Protein AF-A0AAQ3UMP0-F1 (afdb_monomer_lite)

Radius of gyration: 28.66 Å; chains: 1; bounding box: 69×52×92 Å

Organism: NCBI:txid547442

Foldseek 3Di:
DVVVVVVADPPWDWDWDDDPVQNQKIKIWTADPPPRDIDIDIGGHDDDPDDDDDDPPDDLVVFQKKKKFFLVVLLVVLVVVVVCVPDDDDDDPPPDPPGDIDMDGNDDDDFADDSVVSNVLSVCSVQARMWMWTHDLVAWIWTWGARPPPGIDIDTHHTDPDCVVVVVVVVVVVVVVVVVVVVVVVVVVVVVVVVVVD

Sequence (198 aa):
MANAFRCANNDDTFTIKFEEEWFDIVTFMFESPEDGEMMYFVFDFVGVNGVPLEIPESTGSEYQAIVRMPSAKFMRICNKLSSFGDSGDRDTTDALPDDRGLIEMKEMVSLTFDLRCMNSFSKASVLSDQVTISLSSELPAVFEYKIAEMGYIRYYMLPRMAKEEMQNEGDEMQRIAKEDKMQIEGDEMQRIAKEDKM

Secondary structure (DSSP, 8-state):
-TTGGGSS-TT-EEEEEE-TT-TTEEEEEEE-TTT--EEEEEEE-----PPP-PPP---GGG-SEEEEEEHHHHHHHHHHHHHHTT-----------S---EEEESS----B--HHHHHHHHGGGGG-SEEEEEE-SSS-EEEEEEETTTEEEEEEEPPB--THHHHHHHHHHHHHHHHHHHHHHHHHHHHHHHHTT-

Structure (mmCIF, N/CA/C/O backbone):
data_AF-A0AAQ3UMP0-F1
#
_entry.id   AF-A0AAQ3UMP0-F1
#
loop_
_atom_site.group_PDB
_atom_site.id
_atom_site.type_symbol
_atom_site.label_atom_id
_atom_site.label_alt_id
_atom_site.label_comp_id
_atom_site.label_asym_id
_atom_site.label_entity_id
_atom_site.label_seq_id
_atom_site.pdbx_PDB_ins_code
_atom_site.Cartn_x
_atom_site.Cartn_y
_atom_site.Cartn_z
_atom_site.occupancy
_atom_site.B_iso_or_equiv
_atom_site.auth_seq_id
_atom_site.auth_comp_id
_atom_site.auth_asym_id
_atom_site.auth_atom_id
_atom_site.pdbx_PDB_model_num
ATOM 1 N N . MET A 1 1 ? 7.224 13.256 -9.855 1.00 67.88 1 MET A N 1
ATOM 2 C CA . MET A 1 1 ? 8.008 12.000 -9.868 1.00 67.88 1 MET A CA 1
ATOM 3 C C . MET A 1 1 ? 7.237 10.820 -10.443 1.00 67.88 1 MET A C 1
ATOM 5 O O . MET A 1 1 ? 7.720 10.262 -11.411 1.00 67.88 1 MET A O 1
ATOM 9 N N . ALA A 1 2 ? 6.031 10.478 -9.963 1.00 79.31 2 ALA A N 1
ATOM 10 C CA . ALA A 1 2 ? 5.256 9.339 -10.500 1.00 79.31 2 ALA A CA 1
ATOM 11 C C . ALA A 1 2 ? 5.039 9.359 -12.033 1.00 79.31 2 ALA A C 1
ATOM 13 O O . ALA A 1 2 ? 4.897 8.312 -12.647 1.00 79.31 2 ALA A O 1
ATOM 14 N N . ASN A 1 3 ? 5.045 10.540 -12.661 1.00 85.06 3 ASN A N 1
ATOM 15 C CA . ASN A 1 3 ? 4.932 10.665 -14.116 1.00 85.06 3 ASN A CA 1
ATOM 16 C C . ASN A 1 3 ? 6.163 10.154 -14.884 1.00 85.06 3 ASN A C 1
ATOM 18 O O . ASN A 1 3 ? 5.989 9.741 -16.019 1.00 85.06 3 ASN A O 1
ATOM 22 N N . ALA A 1 4 ? 7.366 10.142 -14.295 1.00 85.44 4 ALA A N 1
ATOM 23 C CA . ALA A 1 4 ? 8.548 9.572 -14.954 1.00 85.44 4 ALA A CA 1
ATOM 24 C C . ALA A 1 4 ? 8.410 8.054 -15.130 1.00 85.44 4 ALA A C 1
ATOM 26 O O . ALA A 1 4 ? 8.702 7.531 -16.195 1.00 85.44 4 ALA A O 1
ATOM 27 N N . PHE A 1 5 ? 7.824 7.370 -14.143 1.00 86.19 5 PHE A N 1
ATOM 28 C CA . PHE A 1 5 ? 7.489 5.947 -14.248 1.00 86.19 5 PHE A CA 1
ATOM 29 C C . PHE A 1 5 ? 6.415 5.644 -15.303 1.00 86.19 5 PHE A C 1
ATOM 31 O O . PHE A 1 5 ? 6.273 4.498 -15.695 1.00 86.19 5 PHE A O 1
ATOM 38 N N . ARG A 1 6 ? 5.656 6.641 -15.785 1.00 87.94 6 ARG A N 1
ATOM 39 C CA . ARG A 1 6 ? 4.708 6.438 -16.899 1.00 87.94 6 ARG A CA 1
ATOM 40 C C . ARG A 1 6 ? 5.387 6.411 -18.268 1.00 87.94 6 ARG A C 1
ATOM 42 O O . ARG A 1 6 ? 4.723 6.082 -19.242 1.00 87.94 6 ARG A O 1
ATOM 49 N N . CYS A 1 7 ? 6.651 6.821 -18.345 1.00 85.94 7 CYS A N 1
ATOM 50 C CA . CYS A 1 7 ? 7.445 6.782 -19.570 1.00 85.94 7 CYS A CA 1
ATOM 51 C C . CYS A 1 7 ? 8.222 5.469 -19.722 1.00 85.94 7 CYS A C 1
ATOM 53 O O . CYS A 1 7 ? 8.741 5.225 -20.802 1.00 85.94 7 CYS A O 1
ATOM 55 N N . ALA A 1 8 ? 8.301 4.661 -18.662 1.00 88.38 8 ALA A N 1
ATOM 56 C CA . ALA A 1 8 ? 8.986 3.377 -18.661 1.00 88.38 8 ALA A CA 1
ATOM 57 C C . ALA A 1 8 ? 8.025 2.236 -19.015 1.00 88.38 8 ALA A C 1
ATOM 59 O O . ALA A 1 8 ? 6.844 2.272 -18.649 1.00 88.38 8 ALA A O 1
ATOM 60 N N . ASN A 1 9 ? 8.543 1.217 -19.692 1.00 89.19 9 ASN A N 1
ATOM 61 C CA . ASN A 1 9 ? 7.833 -0.040 -19.896 1.00 89.19 9 ASN A CA 1
ATOM 62 C C . ASN A 1 9 ? 7.934 -0.926 -18.648 1.00 89.19 9 ASN A C 1
ATOM 64 O O . ASN A 1 9 ? 8.770 -0.717 -17.770 1.00 89.19 9 ASN A O 1
ATOM 68 N N . ASN A 1 10 ? 7.082 -1.950 -18.573 1.00 89.44 10 ASN A N 1
ATOM 69 C CA . ASN A 1 10 ? 7.046 -2.862 -17.423 1.00 89.44 10 ASN A CA 1
ATOM 70 C C . ASN A 1 10 ? 8.325 -3.702 -17.270 1.00 89.44 10 ASN A C 1
ATOM 72 O O . ASN A 1 10 ? 8.615 -4.142 -16.160 1.00 89.44 10 ASN A O 1
ATOM 76 N N . ASP A 1 11 ? 9.057 -3.914 -18.366 1.00 91.38 11 ASP A N 1
ATOM 77 C CA . ASP A 1 11 ? 10.260 -4.749 -18.413 1.00 91.38 11 ASP A CA 1
ATOM 78 C C . ASP A 1 11 ? 11.563 -3.922 -18.404 1.00 91.38 11 ASP A C 1
ATOM 80 O O . ASP A 1 11 ? 12.655 -4.490 -18.443 1.00 91.38 11 ASP A O 1
ATOM 84 N N . ASP A 1 12 ? 11.469 -2.587 -18.330 1.00 93.50 12 ASP A N 1
ATOM 85 C CA . ASP A 1 12 ? 12.641 -1.710 -18.282 1.00 93.50 12 ASP A CA 1
ATOM 86 C C . ASP A 1 12 ? 13.423 -1.909 -16.977 1.00 93.50 12 ASP A C 1
ATOM 88 O O . ASP A 1 12 ? 12.867 -2.000 -15.876 1.00 93.50 12 ASP A O 1
ATOM 92 N N . THR A 1 13 ? 14.750 -1.887 -17.078 1.00 92.94 13 THR A N 1
ATOM 93 C CA . THR A 1 13 ? 15.617 -1.900 -15.900 1.00 92.94 13 THR A CA 1
ATOM 94 C C . THR A 1 13 ? 15.674 -0.504 -15.294 1.00 92.94 13 THR A C 1
ATOM 96 O O . THR A 1 13 ? 16.210 0.433 -15.886 1.00 92.94 13 THR A O 1
ATOM 99 N N . PHE A 1 14 ? 15.136 -0.363 -14.084 1.00 94.06 14 PHE A N 1
ATOM 100 C CA . PHE A 1 14 ? 15.156 0.886 -13.330 1.00 94.06 14 PHE A CA 1
ATOM 101 C C . PHE A 1 14 ? 16.381 0.967 -12.410 1.00 94.06 14 PHE A C 1
ATOM 103 O O . PHE A 1 14 ? 16.577 0.118 -11.541 1.00 94.06 14 PHE A O 1
ATOM 110 N N . THR A 1 15 ? 17.184 2.020 -12.563 1.00 93.44 15 THR A N 1
ATOM 111 C CA . THR A 1 15 ? 18.348 2.310 -11.716 1.00 93.44 15 THR A CA 1
ATOM 112 C C . THR A 1 15 ? 18.216 3.691 -11.081 1.00 93.44 15 THR A C 1
ATOM 114 O O . THR A 1 15 ? 17.950 4.682 -11.762 1.00 93.44 15 TH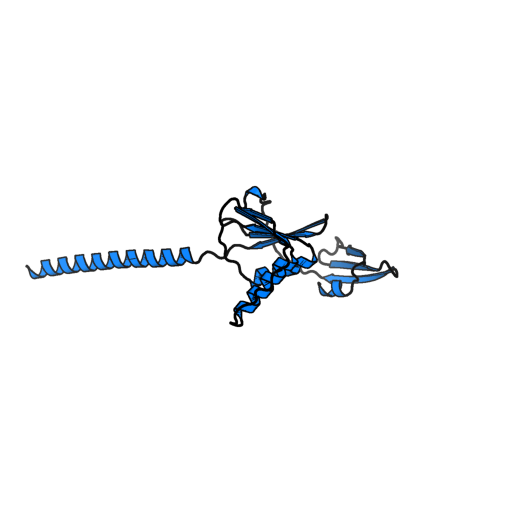R A O 1
ATOM 117 N N . ILE A 1 16 ? 18.456 3.773 -9.772 1.00 92.19 16 ILE A N 1
ATOM 118 C CA . ILE A 1 16 ? 18.548 5.036 -9.034 1.00 92.19 16 ILE A CA 1
ATOM 119 C C . ILE A 1 16 ? 20.024 5.338 -8.785 1.00 92.19 16 ILE A C 1
ATOM 121 O O . ILE A 1 16 ? 20.739 4.510 -8.222 1.00 92.19 16 ILE A O 1
ATOM 125 N N . LYS A 1 17 ? 20.472 6.530 -9.179 1.00 90.12 17 LYS A N 1
ATOM 126 C CA . LYS A 1 17 ? 21.803 7.056 -8.865 1.00 90.12 17 LYS A CA 1
ATOM 127 C C . LYS A 1 17 ? 21.692 8.282 -7.974 1.00 90.12 17 LYS A C 1
ATOM 129 O O . LYS A 1 17 ? 20.846 9.146 -8.193 1.00 90.12 17 LYS A O 1
ATOM 134 N N . PHE A 1 18 ? 22.587 8.344 -7.002 1.00 88.75 18 PHE A N 1
ATOM 135 C CA . PHE A 1 18 ? 22.743 9.436 -6.058 1.00 88.75 18 PHE A CA 1
ATOM 136 C C . PHE A 1 18 ? 24.235 9.766 -5.959 1.00 88.75 18 PHE A C 1
ATOM 138 O O . PHE A 1 18 ? 25.054 8.845 -5.922 1.00 88.75 18 PHE A O 1
ATOM 145 N N . GLU A 1 19 ? 24.583 11.050 -5.951 1.00 81.31 19 GLU A N 1
ATOM 146 C CA . GLU A 1 19 ? 25.969 11.518 -5.864 1.00 81.31 19 GLU A CA 1
ATOM 147 C C . GLU A 1 19 ? 26.219 12.173 -4.503 1.00 81.31 19 GLU A C 1
ATOM 149 O O . GLU A 1 19 ? 25.495 13.079 -4.102 1.00 81.31 19 GLU A O 1
ATOM 154 N N . GLU A 1 20 ? 27.270 11.743 -3.796 1.00 76.44 20 GLU A N 1
ATOM 155 C CA . GLU A 1 20 ? 27.592 12.244 -2.447 1.00 76.44 20 GLU A CA 1
ATOM 156 C C . GLU A 1 20 ? 27.945 13.739 -2.416 1.00 76.44 20 GLU A C 1
ATOM 158 O O . GLU A 1 20 ? 27.809 14.381 -1.380 1.00 76.44 20 GLU A O 1
ATOM 163 N N . GLU A 1 21 ? 28.389 14.319 -3.533 1.00 76.50 21 GLU A N 1
ATOM 164 C CA . GLU A 1 21 ? 28.695 15.754 -3.616 1.00 76.50 21 GLU A CA 1
ATOM 165 C C . GLU A 1 21 ? 27.431 16.623 -3.729 1.00 76.50 21 GLU A C 1
ATOM 167 O O . GLU A 1 21 ? 27.462 17.805 -3.381 1.00 76.50 21 GLU A O 1
ATOM 172 N N . TRP A 1 22 ? 26.310 16.035 -4.163 1.00 72.56 22 TRP A N 1
ATOM 173 C CA . TRP A 1 22 ? 25.044 16.719 -4.425 1.00 72.56 22 TRP A CA 1
ATOM 174 C C . TRP A 1 22 ? 23.891 15.963 -3.760 1.00 72.56 22 TRP A C 1
ATOM 176 O O . TRP A 1 22 ? 23.117 15.272 -4.422 1.00 72.56 22 TRP A O 1
ATOM 186 N N . PHE A 1 23 ? 23.753 16.136 -2.440 1.00 72.19 23 PHE A N 1
ATOM 187 C CA . PHE A 1 23 ? 22.759 15.433 -1.612 1.00 72.19 23 PHE A CA 1
ATOM 188 C C . PHE A 1 23 ? 21.289 15.643 -2.020 1.00 72.19 23 PHE A C 1
ATOM 190 O O . PHE A 1 23 ? 20.413 14.902 -1.575 1.00 72.19 23 PHE A O 1
ATOM 197 N N . ASP A 1 24 ? 21.029 16.616 -2.885 1.00 83.25 24 ASP A N 1
ATOM 198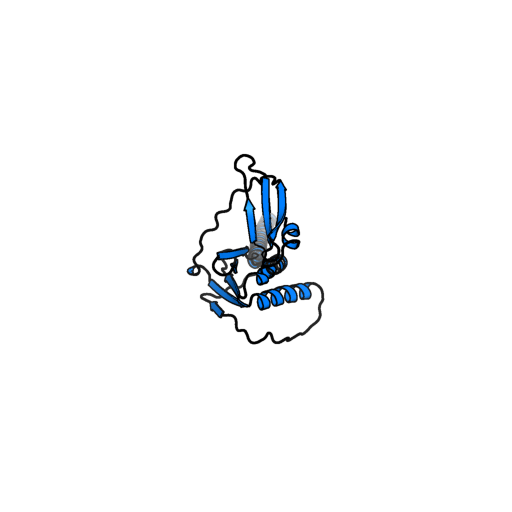 C CA . ASP A 1 24 ? 19.691 16.988 -3.328 1.00 83.25 24 ASP A CA 1
ATOM 199 C C . ASP A 1 24 ? 19.388 16.492 -4.752 1.00 83.25 24 ASP A C 1
ATOM 201 O O . ASP A 1 24 ? 18.269 16.641 -5.231 1.00 83.25 24 ASP A O 1
ATOM 205 N N . ILE A 1 25 ? 20.345 15.868 -5.451 1.00 85.81 25 ILE A N 1
ATOM 206 C CA . ILE A 1 25 ? 20.142 15.401 -6.827 1.00 85.81 25 ILE A CA 1
ATOM 207 C C . ILE A 1 25 ? 20.042 13.880 -6.862 1.00 85.81 25 ILE A C 1
ATOM 209 O O . ILE A 1 25 ? 20.968 13.156 -6.499 1.00 85.81 25 ILE A O 1
ATOM 213 N N . VAL A 1 26 ? 18.921 13.381 -7.382 1.00 89.81 26 VAL A N 1
ATOM 214 C CA . VAL A 1 26 ? 18.748 11.953 -7.672 1.00 89.81 26 VAL A CA 1
ATOM 215 C C . VAL A 1 26 ? 18.451 11.780 -9.151 1.00 89.81 26 VAL A C 1
ATOM 217 O O . VAL A 1 26 ? 17.577 12.442 -9.716 1.00 89.81 26 VAL A O 1
ATOM 220 N N . THR A 1 27 ? 19.168 10.852 -9.777 1.00 90.81 27 THR A N 1
ATOM 221 C CA . THR A 1 27 ? 18.979 10.503 -11.182 1.00 90.81 27 THR A CA 1
ATOM 222 C C . THR A 1 27 ? 18.286 9.157 -11.290 1.00 90.81 27 THR A C 1
ATOM 224 O O . THR A 1 27 ? 18.764 8.146 -10.778 1.00 90.81 27 THR A O 1
ATOM 227 N N . PHE A 1 28 ? 17.151 9.146 -11.975 1.00 94.00 28 PHE A N 1
ATOM 228 C CA . PHE A 1 28 ? 16.423 7.944 -12.352 1.00 94.00 28 PHE A CA 1
ATOM 229 C C . PHE A 1 28 ? 16.815 7.562 -13.774 1.00 94.00 28 PHE A C 1
ATOM 231 O O . PHE A 1 28 ? 16.760 8.395 -14.680 1.00 94.00 28 PHE A O 1
ATOM 238 N N . MET A 1 29 ? 17.204 6.308 -13.959 1.00 93.88 29 MET A N 1
ATOM 239 C CA . MET A 1 29 ? 17.574 5.733 -15.245 1.00 93.88 29 MET A CA 1
ATOM 240 C C . MET A 1 29 ? 16.650 4.565 -15.562 1.00 93.88 29 MET A C 1
ATOM 242 O O . MET A 1 29 ? 16.460 3.697 -14.712 1.00 93.88 29 MET A O 1
ATOM 246 N N . PHE A 1 30 ? 16.110 4.542 -16.775 1.00 94.81 30 PHE A N 1
ATOM 247 C CA . PHE A 1 30 ? 15.352 3.415 -17.313 1.00 94.81 30 PHE A CA 1
ATOM 248 C C . PHE A 1 30 ? 16.070 2.907 -18.558 1.00 94.81 30 PHE A C 1
ATOM 250 O O . PHE A 1 30 ? 16.355 3.703 -19.451 1.00 94.81 30 PHE A O 1
ATOM 257 N N . GLU A 1 31 ? 16.391 1.619 -18.589 1.00 94.69 31 GLU A N 1
ATOM 258 C CA . GLU A 1 31 ? 17.046 0.954 -19.716 1.00 94.69 31 GLU A CA 1
ATOM 259 C C . GLU A 1 31 ? 16.104 -0.097 -20.302 1.00 94.69 31 GLU A C 1
ATOM 261 O O . GLU A 1 31 ? 15.708 -1.036 -19.605 1.00 94.69 31 GLU A O 1
ATOM 266 N N . SER A 1 32 ? 15.749 0.073 -21.575 1.00 93.31 32 SER A N 1
ATOM 267 C CA . SER A 1 32 ? 14.914 -0.874 -22.310 1.00 93.31 32 SER A CA 1
ATOM 268 C C . SER A 1 32 ? 15.734 -2.108 -22.700 1.00 93.31 32 SER A C 1
ATOM 270 O O . SER A 1 32 ? 16.774 -1.977 -23.354 1.00 93.31 32 SER A O 1
ATOM 272 N N . PRO A 1 33 ? 15.289 -3.327 -22.346 1.00 91.25 33 PRO A N 1
ATOM 273 C CA . PRO A 1 33 ? 15.983 -4.550 -22.736 1.00 91.25 33 PRO A CA 1
ATOM 274 C C . PRO A 1 33 ? 15.804 -4.890 -24.224 1.00 91.25 33 PRO A C 1
ATOM 276 O O . PRO A 1 33 ? 16.540 -5.731 -24.742 1.00 91.25 33 PRO A O 1
ATOM 279 N N . GLU A 1 34 ? 14.822 -4.290 -24.906 1.00 89.56 34 GLU A N 1
ATOM 280 C CA . GLU A 1 34 ? 14.498 -4.610 -26.301 1.00 89.56 34 GLU A CA 1
ATOM 281 C C . GLU A 1 34 ? 15.456 -3.941 -27.293 1.00 89.56 34 GLU A C 1
ATOM 283 O O . GLU A 1 34 ? 15.922 -4.579 -28.239 1.00 89.56 34 GLU A O 1
ATOM 288 N N . ASP A 1 35 ? 15.758 -2.661 -27.077 1.00 89.06 35 ASP A N 1
ATOM 289 C CA . ASP A 1 35 ? 16.534 -1.817 -27.993 1.00 89.06 35 ASP A CA 1
ATOM 290 C C . ASP A 1 35 ? 17.758 -1.153 -27.338 1.00 89.06 35 ASP A C 1
ATOM 292 O O . ASP A 1 35 ? 18.592 -0.575 -28.041 1.00 89.06 35 ASP A O 1
ATOM 296 N N . GLY A 1 36 ? 17.920 -1.282 -26.017 1.00 87.19 36 GLY A N 1
ATOM 297 C CA . GLY A 1 36 ? 19.005 -0.659 -25.261 1.00 87.19 36 GLY A CA 1
ATOM 298 C C . GLY A 1 36 ? 18.850 0.8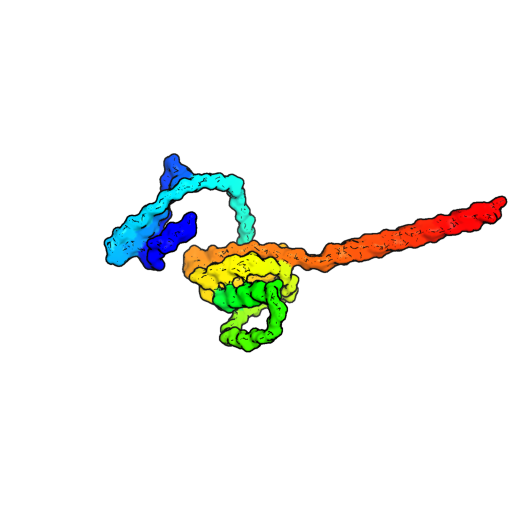55 -25.104 1.00 87.19 36 GLY A C 1
ATOM 299 O O . GLY A 1 36 ? 19.811 1.525 -24.713 1.00 87.19 36 GLY A O 1
ATOM 300 N N . GLU A 1 37 ? 17.680 1.421 -25.426 1.00 90.38 37 GLU A N 1
ATOM 301 C CA . GLU A 1 37 ? 17.431 2.841 -25.213 1.00 90.38 37 GLU A CA 1
ATOM 302 C C . GLU A 1 37 ? 17.458 3.172 -23.715 1.00 90.38 37 GLU A C 1
ATOM 304 O O . GLU A 1 37 ? 16.892 2.464 -22.878 1.00 90.38 37 GLU A O 1
ATOM 309 N N . MET A 1 38 ? 18.132 4.276 -23.375 1.00 91.69 38 MET A N 1
ATOM 310 C CA . MET A 1 38 ? 18.236 4.763 -22.002 1.00 91.69 38 MET A CA 1
ATOM 311 C C . MET A 1 38 ? 17.534 6.107 -21.836 1.00 91.69 38 MET A C 1
ATOM 313 O O . MET A 1 38 ? 17.855 7.086 -22.514 1.00 91.69 38 MET A O 1
ATOM 317 N N . MET A 1 39 ? 16.637 6.175 -20.858 1.00 92.50 39 MET A N 1
ATOM 318 C CA . MET A 1 39 ? 15.954 7.397 -20.445 1.00 92.50 39 MET A CA 1
ATOM 319 C C . MET A 1 39 ? 16.487 7.876 -19.097 1.00 92.50 39 MET A C 1
ATOM 321 O O . MET A 1 39 ? 16.599 7.099 -18.149 1.00 92.50 39 MET A O 1
ATOM 325 N N . TYR A 1 40 ? 16.771 9.176 -19.000 1.00 92.62 40 TYR A N 1
ATOM 326 C CA . TYR A 1 40 ? 17.313 9.812 -17.802 1.00 92.62 40 TYR A CA 1
ATOM 327 C C . TYR A 1 40 ? 16.359 10.887 -17.294 1.00 92.62 40 TYR A C 1
ATOM 329 O O . TYR A 1 40 ? 15.981 11.796 -18.034 1.00 92.62 40 TYR A O 1
ATOM 337 N N . PHE A 1 41 ? 16.024 10.823 -16.009 1.00 91.94 41 PHE A N 1
ATOM 338 C CA . PHE A 1 41 ? 15.277 11.864 -15.314 1.00 91.94 41 PHE A CA 1
ATOM 339 C C . PHE A 1 41 ? 16.077 12.333 -14.106 1.00 91.94 41 PHE A C 1
ATOM 341 O O . PHE A 1 41 ? 16.333 11.561 -13.185 1.00 91.94 41 PHE A O 1
ATOM 348 N N . VAL A 1 42 ? 16.457 13.606 -14.112 1.00 89.69 42 VAL A N 1
ATOM 349 C CA . VAL A 1 42 ? 17.173 14.241 -13.004 1.00 89.69 42 VAL A CA 1
ATOM 350 C C . VAL A 1 42 ? 16.168 15.012 -12.162 1.00 89.69 42 VAL A C 1
ATOM 352 O O . VAL A 1 42 ? 15.385 15.805 -12.691 1.00 89.69 42 VAL A O 1
ATOM 355 N N . PHE A 1 43 ? 16.175 14.763 -10.859 1.00 89.00 43 PHE A N 1
ATOM 356 C CA . PHE A 1 43 ? 15.294 15.414 -9.901 1.00 89.00 43 PHE A CA 1
ATOM 357 C C . PHE A 1 43 ? 16.115 16.165 -8.863 1.00 89.00 43 PHE A C 1
ATOM 359 O O . PHE A 1 43 ? 17.049 15.606 -8.295 1.00 89.00 43 PHE A O 1
ATOM 366 N N . ASP A 1 44 ? 15.704 17.403 -8.610 1.00 87.31 44 ASP A N 1
ATOM 367 C CA . ASP A 1 44 ? 16.167 18.227 -7.500 1.00 87.31 44 ASP A CA 1
ATOM 368 C C . ASP A 1 44 ? 15.183 18.050 -6.330 1.00 87.31 44 ASP A C 1
ATOM 370 O O . ASP A 1 44 ? 13.975 18.299 -6.460 1.00 87.31 44 ASP A O 1
ATOM 374 N N . PHE A 1 45 ? 15.683 17.510 -5.224 1.00 80.88 45 PHE A N 1
ATOM 375 C CA . PHE A 1 45 ? 14.952 17.227 -4.005 1.00 80.88 45 PHE A CA 1
ATOM 376 C C . PHE A 1 45 ? 15.217 18.322 -2.989 1.00 80.88 45 PHE A C 1
ATOM 378 O O . PHE A 1 45 ? 16.321 18.495 -2.494 1.00 80.88 45 PHE A O 1
ATOM 385 N N . VAL A 1 46 ? 14.149 18.982 -2.563 1.00 79.81 46 VAL A N 1
ATOM 386 C CA . VAL A 1 46 ? 14.214 19.809 -1.365 1.00 79.81 46 VAL A CA 1
ATOM 387 C C . VAL A 1 46 ? 14.034 18.892 -0.164 1.00 79.81 46 VAL A C 1
ATOM 389 O O . VAL A 1 46 ? 12.966 18.295 0.009 1.00 79.81 46 VAL A O 1
ATOM 392 N N . GLY A 1 47 ? 15.078 18.775 0.655 1.00 66.31 47 GLY A N 1
ATOM 393 C CA . GLY A 1 47 ? 15.038 18.011 1.894 1.00 66.31 47 GLY A CA 1
ATOM 394 C C . GLY A 1 47 ? 13.834 18.396 2.758 1.00 66.31 47 GLY A C 1
ATOM 395 O O . GLY A 1 47 ? 13.581 19.570 3.037 1.00 66.31 47 GLY A O 1
ATOM 396 N N . VAL A 1 48 ? 13.076 17.391 3.193 1.00 70.69 48 VAL A N 1
ATOM 397 C CA . VAL A 1 48 ? 12.016 17.569 4.185 1.00 70.69 48 VAL A CA 1
ATOM 398 C C . VAL A 1 48 ? 12.622 17.219 5.540 1.00 70.69 48 VAL A C 1
ATOM 400 O O . VAL A 1 48 ? 13.104 16.104 5.715 1.00 70.69 48 VAL A O 1
ATOM 403 N N . ASN A 1 49 ? 12.594 18.141 6.507 1.00 65.38 49 ASN A N 1
ATOM 404 C CA . ASN A 1 49 ? 13.107 17.924 7.872 1.00 65.38 49 ASN A CA 1
ATOM 405 C C . ASN A 1 49 ? 12.181 17.008 8.704 1.00 65.38 49 ASN A C 1
ATOM 407 O O . ASN A 1 49 ? 11.771 17.354 9.812 1.00 65.38 49 ASN A O 1
ATOM 411 N N . GLY A 1 50 ? 11.779 15.869 8.142 1.00 65.88 50 GLY A N 1
ATOM 412 C CA . GLY A 1 50 ? 10.982 14.860 8.823 1.00 65.88 50 GLY A CA 1
ATOM 413 C C . GLY A 1 50 ? 11.884 13.922 9.613 1.00 65.88 50 GLY A C 1
ATOM 414 O O . GLY A 1 50 ? 12.795 13.320 9.052 1.00 65.88 50 GLY A O 1
ATOM 415 N N . VAL A 1 51 ? 11.624 13.776 10.910 1.00 74.69 51 VAL A N 1
ATOM 416 C CA . VAL A 1 51 ? 12.242 12.715 11.712 1.00 74.69 51 VAL A CA 1
ATOM 417 C C . VAL A 1 51 ? 11.574 11.391 11.323 1.00 74.69 51 VAL A C 1
ATOM 419 O O . VAL A 1 51 ? 10.339 11.332 11.350 1.00 74.69 51 VAL A O 1
ATOM 422 N N . PRO A 1 52 ? 12.334 10.342 10.952 1.00 74.06 52 PRO A N 1
ATOM 423 C CA . PRO A 1 52 ? 11.763 9.021 10.728 1.00 74.06 52 PRO A CA 1
ATOM 424 C C . PRO A 1 52 ? 10.997 8.573 11.972 1.00 74.06 52 PRO A C 1
ATOM 426 O O . PRO A 1 52 ? 11.540 8.569 13.076 1.00 74.06 52 PRO A O 1
ATOM 429 N N . LEU A 1 53 ? 9.724 8.226 11.802 1.00 76.94 53 LEU A N 1
ATOM 430 C CA . LEU A 1 53 ? 8.949 7.629 12.880 1.00 76.94 53 LEU A CA 1
ATOM 431 C C . LEU A 1 53 ? 9.326 6.154 12.967 1.00 76.94 53 LEU A C 1
ATOM 433 O O . LEU A 1 53 ? 9.078 5.392 12.032 1.00 76.94 53 LEU A O 1
ATOM 437 N N . GLU A 1 54 ? 9.922 5.759 14.086 1.00 74.19 54 GLU A N 1
ATOM 438 C CA . GLU A 1 54 ? 10.157 4.353 14.386 1.00 74.19 54 GLU A CA 1
ATOM 439 C C . GLU A 1 54 ? 8.815 3.687 14.691 1.00 74.19 54 GLU A C 1
ATOM 441 O O . GLU A 1 54 ? 8.117 4.051 15.640 1.00 74.19 54 GLU A O 1
ATOM 446 N N . ILE A 1 55 ? 8.432 2.723 13.856 1.00 76.56 55 ILE A N 1
ATOM 447 C CA . ILE A 1 55 ? 7.261 1.888 14.105 1.00 76.56 55 ILE A CA 1
ATOM 448 C C . ILE A 1 55 ? 7.768 0.605 14.767 1.00 76.56 55 ILE A C 1
ATOM 450 O O . ILE A 1 55 ? 8.610 -0.069 14.168 1.00 76.56 55 ILE A O 1
ATOM 454 N N . PRO A 1 56 ? 7.282 0.247 15.968 1.00 66.56 56 PRO A N 1
ATOM 455 C CA . PRO A 1 56 ? 7.634 -1.018 16.597 1.00 66.56 56 PRO A CA 1
ATOM 456 C C . PRO A 1 56 ? 7.337 -2.189 15.656 1.00 66.56 56 PRO A C 1
ATOM 458 O O . PRO A 1 56 ? 6.298 -2.211 14.989 1.00 66.56 56 PRO A O 1
ATOM 461 N N . GLU A 1 57 ? 8.224 -3.182 15.610 1.00 64.69 57 GLU A N 1
ATOM 462 C CA . GLU A 1 57 ? 7.952 -4.448 14.928 1.00 64.69 57 GLU A CA 1
ATOM 463 C C . GLU A 1 57 ? 6.917 -5.246 15.738 1.00 64.69 57 GLU A C 1
ATOM 465 O O . GLU A 1 57 ? 7.247 -6.198 16.441 1.00 64.69 57 GLU A O 1
ATOM 470 N N . SER A 1 58 ? 5.648 -4.830 15.688 1.00 61.19 58 SER A N 1
ATOM 471 C CA . SER A 1 58 ? 4.551 -5.557 16.323 1.00 61.19 58 SER A CA 1
ATOM 472 C C . SER A 1 58 ? 4.472 -6.949 15.713 1.00 61.19 58 SER A C 1
ATOM 474 O O . SER A 1 58 ? 4.139 -7.126 14.536 1.00 61.19 58 SER A O 1
ATOM 476 N N . THR A 1 59 ? 4.796 -7.956 16.514 1.00 56.97 59 THR A N 1
ATOM 477 C CA . THR A 1 59 ? 4.621 -9.352 16.126 1.00 56.97 59 THR A CA 1
ATOM 478 C C . THR A 1 59 ? 3.125 -9.636 15.990 1.00 56.97 59 THR A C 1
ATOM 480 O O . THR A 1 59 ? 2.311 -9.161 16.780 1.00 56.97 59 THR A O 1
ATOM 483 N N . GLY A 1 60 ? 2.726 -10.433 14.989 1.00 59.66 60 GLY A N 1
ATOM 484 C CA . GLY A 1 60 ? 1.312 -10.756 14.723 1.00 59.66 60 GLY A CA 1
ATOM 485 C C . GLY A 1 60 ? 0.546 -11.338 15.927 1.00 59.66 60 GLY A C 1
ATOM 486 O O . GLY A 1 60 ? -0.680 -11.408 15.914 1.00 59.66 60 GLY A O 1
ATOM 487 N N . SER A 1 61 ? 1.244 -11.730 16.996 1.00 65.62 61 SER A N 1
ATOM 488 C CA . SER A 1 61 ? 0.662 -12.158 18.264 1.00 65.62 61 SER A CA 1
ATOM 489 C C . SER A 1 61 ? -0.141 -11.087 19.008 1.00 65.62 61 SER A C 1
ATOM 491 O O . SER A 1 61 ? -1.053 -11.476 19.733 1.00 65.62 61 SER A O 1
ATOM 493 N N . GLU A 1 62 ? 0.154 -9.801 18.819 1.00 78.94 62 GLU A N 1
ATOM 494 C CA . GLU A 1 62 ? -0.463 -8.683 19.562 1.00 78.94 62 GLU A CA 1
ATOM 495 C C . GLU A 1 62 ? -1.821 -8.243 18.995 1.00 78.94 62 GLU A C 1
ATOM 497 O O . GLU A 1 62 ? -2.555 -7.488 19.627 1.00 78.94 62 GLU A O 1
ATOM 502 N N . TYR A 1 63 ? -2.181 -8.723 17.804 1.00 89.12 63 TYR A N 1
ATOM 503 C CA . TYR A 1 63 ? -3.446 -8.379 17.165 1.00 89.12 63 TYR A CA 1
ATOM 504 C C . TYR A 1 63 ? -4.564 -9.340 17.578 1.00 89.12 63 TYR A C 1
ATOM 506 O O . TYR A 1 63 ? -4.376 -10.560 17.655 1.00 89.12 63 TYR A O 1
ATOM 514 N N . GLN A 1 64 ? -5.744 -8.769 17.818 1.00 93.50 64 GLN A N 1
ATOM 515 C CA . GLN A 1 64 ? -6.956 -9.482 18.230 1.00 93.50 64 GLN A CA 1
ATOM 516 C C . GLN A 1 64 ? -7.574 -10.260 17.066 1.00 93.50 64 GLN A C 1
ATOM 518 O O . GLN A 1 64 ? -8.097 -11.362 17.259 1.00 93.50 64 GLN A O 1
ATOM 523 N N . ALA A 1 65 ? -7.476 -9.714 15.851 1.00 91.81 65 ALA A N 1
ATOM 524 C CA . ALA A 1 65 ? -7.930 -10.370 14.635 1.00 91.81 65 ALA A CA 1
ATOM 525 C C . ALA A 1 65 ? -6.973 -10.111 13.467 1.00 91.81 65 ALA A C 1
ATOM 527 O O . ALA A 1 65 ? -6.464 -9.002 13.293 1.00 91.81 65 ALA A O 1
ATOM 528 N N . ILE A 1 66 ? -6.765 -11.135 12.644 1.00 92.75 66 ILE A N 1
ATOM 529 C CA . ILE A 1 66 ? -6.018 -11.061 11.392 1.00 92.75 66 ILE A CA 1
ATOM 530 C C . ILE A 1 66 ? -6.920 -11.577 10.276 1.00 92.75 66 ILE A C 1
ATOM 532 O O . ILE A 1 66 ? -7.428 -12.697 10.321 1.00 92.75 66 ILE A O 1
ATOM 536 N N . VAL A 1 67 ? -7.111 -10.751 9.254 1.00 93.00 67 VAL A N 1
ATOM 537 C CA . VAL A 1 67 ? -7.919 -11.077 8.081 1.00 93.00 67 VAL A CA 1
ATOM 538 C C . VAL A 1 67 ? -7.028 -11.081 6.852 1.00 93.00 67 VAL A C 1
ATOM 540 O O . VAL A 1 67 ? -6.398 -10.081 6.524 1.00 93.00 67 VAL A O 1
ATOM 543 N N . ARG A 1 68 ? -7.005 -12.197 6.133 1.00 93.94 68 ARG A N 1
ATOM 544 C CA . ARG A 1 68 ? -6.287 -12.355 4.870 1.00 93.94 68 ARG A CA 1
ATOM 545 C C . ARG A 1 68 ? -7.291 -12.564 3.759 1.00 93.94 68 ARG A C 1
ATOM 547 O O . ARG A 1 68 ? -8.134 -13.449 3.849 1.00 93.94 68 ARG A O 1
ATOM 554 N N . MET A 1 69 ? -7.224 -11.766 2.705 1.00 94.50 69 MET A N 1
ATOM 555 C CA . MET A 1 69 ? -8.141 -11.908 1.574 1.00 94.50 69 MET A CA 1
ATOM 556 C C . MET A 1 69 ? -7.498 -11.451 0.267 1.00 94.50 69 MET A C 1
ATOM 558 O O . MET A 1 69 ? -6.489 -10.744 0.307 1.00 94.50 69 MET A O 1
ATOM 562 N N . PRO A 1 70 ? -8.089 -11.799 -0.888 1.00 94.62 70 PRO A N 1
ATOM 563 C CA . PRO A 1 70 ? -7.646 -11.258 -2.162 1.00 94.62 70 PRO A CA 1
ATOM 564 C C . PRO A 1 70 ? -7.700 -9.729 -2.164 1.00 94.62 70 PRO A C 1
ATOM 566 O O . PRO A 1 70 ? -8.726 -9.130 -1.823 1.00 94.62 70 PRO A O 1
ATOM 569 N N . SER A 1 71 ? -6.616 -9.083 -2.579 1.00 94.62 71 SER A N 1
ATOM 570 C CA . SER A 1 71 ? -6.504 -7.620 -2.610 1.00 94.62 71 SER A CA 1
ATOM 571 C C . SER A 1 71 ? -7.545 -6.992 -3.547 1.00 94.62 71 SER A C 1
ATOM 573 O O . SER A 1 71 ? -8.210 -6.019 -3.194 1.00 94.62 71 SER A O 1
ATOM 575 N N . ALA A 1 72 ? -7.813 -7.632 -4.690 1.00 92.62 72 ALA A N 1
ATOM 576 C CA . ALA A 1 72 ? -8.863 -7.228 -5.623 1.00 92.62 72 ALA A CA 1
ATOM 577 C C . ALA A 1 72 ? -10.263 -7.230 -4.979 1.00 92.62 72 ALA A C 1
ATOM 579 O O . ALA A 1 72 ? -11.091 -6.363 -5.274 1.00 92.62 72 ALA A O 1
ATOM 580 N N . LYS A 1 73 ? -10.536 -8.178 -4.071 1.00 90.94 73 LYS A N 1
ATOM 581 C CA . LYS A 1 73 ? -11.793 -8.231 -3.311 1.00 90.94 73 LYS A CA 1
ATOM 582 C C . LYS A 1 73 ? -11.870 -7.067 -2.328 1.00 90.94 73 LYS A C 1
ATOM 584 O O . LYS A 1 73 ? -12.886 -6.377 -2.297 1.00 90.94 73 LYS A O 1
ATOM 589 N N . PHE A 1 74 ? -10.789 -6.809 -1.594 1.00 93.12 74 PHE A N 1
ATOM 590 C CA . PHE A 1 74 ? -10.688 -5.664 -0.691 1.00 93.12 74 PHE A CA 1
ATOM 591 C C . PHE A 1 74 ? -10.904 -4.328 -1.421 1.00 93.12 74 PHE A C 1
ATOM 593 O O . PHE A 1 74 ? -11.729 -3.523 -0.995 1.00 93.12 74 PHE A O 1
ATOM 600 N N . MET A 1 75 ? -10.262 -4.121 -2.575 1.00 93.06 75 MET A N 1
ATOM 601 C CA . MET A 1 75 ? -10.454 -2.917 -3.392 1.00 93.06 75 MET A CA 1
ATOM 602 C C . MET A 1 75 ? -11.906 -2.732 -3.832 1.00 93.06 75 MET A C 1
ATOM 604 O O . MET A 1 75 ? -12.455 -1.637 -3.706 1.00 93.06 75 MET A O 1
ATOM 608 N N . ARG A 1 76 ? -12.555 -3.797 -4.314 1.00 90.38 76 ARG A N 1
ATOM 609 C CA . ARG A 1 76 ? -13.975 -3.745 -4.690 1.00 90.38 76 ARG A CA 1
ATOM 610 C C . ARG A 1 76 ? -14.858 -3.360 -3.506 1.00 90.38 76 ARG A C 1
ATOM 612 O O . ARG A 1 76 ? -15.759 -2.546 -3.683 1.00 90.38 76 ARG A O 1
ATOM 619 N N . ILE A 1 77 ? -14.584 -3.901 -2.316 1.00 89.94 77 ILE A N 1
ATOM 620 C CA . ILE A 1 77 ? -15.308 -3.556 -1.086 1.00 89.94 77 ILE A CA 1
ATOM 621 C C . ILE A 1 77 ? -15.146 -2.063 -0.772 1.00 89.94 77 ILE A C 1
ATOM 623 O O . ILE A 1 77 ? -16.153 -1.376 -0.619 1.00 89.94 77 ILE A O 1
ATOM 627 N N . CYS A 1 78 ? -13.918 -1.538 -0.741 1.00 91.25 78 CYS A N 1
ATOM 628 C CA . CYS A 1 78 ? -13.660 -0.121 -0.454 1.00 91.25 78 CYS A CA 1
ATOM 629 C C . CYS A 1 78 ? -14.364 0.817 -1.453 1.00 91.25 78 CYS A C 1
ATOM 631 O O . CYS A 1 78 ? -15.052 1.760 -1.046 1.00 91.25 78 CYS A O 1
ATOM 633 N N . ASN A 1 79 ? -14.280 0.502 -2.750 1.00 88.44 79 ASN A N 1
ATOM 634 C CA . ASN A 1 79 ? -14.937 1.271 -3.807 1.00 88.44 79 ASN A CA 1
ATOM 635 C C . ASN A 1 79 ? -16.466 1.246 -3.663 1.00 88.44 79 ASN A C 1
ATOM 637 O O . ASN A 1 79 ? -17.109 2.294 -3.723 1.00 88.44 79 ASN A O 1
ATOM 641 N N . LYS A 1 80 ? -17.047 0.064 -3.414 1.00 86.06 80 LYS A N 1
ATOM 642 C CA . LYS A 1 80 ? -18.498 -0.109 -3.259 1.00 86.06 80 LYS A CA 1
ATOM 643 C C . LYS A 1 80 ? -19.025 0.621 -2.017 1.00 86.06 80 LYS A C 1
ATOM 645 O O . LYS A 1 80 ? -20.035 1.317 -2.093 1.00 86.06 80 LYS A O 1
ATOM 650 N N . LEU A 1 81 ? -18.320 0.527 -0.888 1.00 82.19 81 LEU A N 1
ATOM 651 C CA . LEU A 1 81 ? -18.672 1.247 0.344 1.00 82.19 81 LEU A CA 1
ATOM 652 C C . LEU A 1 81 ? -18.627 2.767 0.166 1.00 82.19 81 LEU A C 1
ATOM 654 O O . LEU A 1 81 ? -19.434 3.483 0.752 1.00 82.19 81 LEU A O 1
ATOM 658 N N . SER A 1 82 ? -17.727 3.254 -0.681 1.00 79.00 82 SER A N 1
ATOM 659 C CA . SER A 1 82 ? -17.601 4.682 -0.963 1.00 79.00 82 SER A CA 1
ATOM 660 C C . SER A 1 82 ? -18.737 5.216 -1.837 1.00 79.00 82 SER A C 1
ATOM 662 O O . SER A 1 82 ? -19.187 6.334 -1.610 1.00 79.00 82 SER A O 1
ATOM 664 N N . SER A 1 83 ? -19.259 4.416 -2.777 1.00 68.38 83 SER A N 1
ATOM 665 C CA . SER A 1 83 ? -20.424 4.798 -3.594 1.00 68.38 83 SER A CA 1
ATOM 666 C C . SER A 1 83 ? -21.744 4.856 -2.814 1.00 68.38 83 SER A C 1
ATOM 668 O O . SER A 1 83 ? -22.626 5.633 -3.170 1.00 68.38 83 SER A O 1
ATOM 670 N N . PHE A 1 84 ? -21.877 4.097 -1.719 1.00 63.88 84 PHE A N 1
ATOM 671 C CA . PHE A 1 84 ? -23.073 4.141 -0.864 1.00 63.88 84 PHE A CA 1
ATOM 672 C C . PHE A 1 84 ? -23.193 5.430 -0.042 1.00 63.88 84 PHE A C 1
ATOM 674 O O . PHE A 1 84 ? -24.289 5.782 0.384 1.00 63.88 84 PHE A O 1
ATOM 681 N N . GLY A 1 85 ? -22.086 6.146 0.179 1.00 58.91 85 GLY A N 1
ATOM 682 C CA . GLY A 1 85 ? -22.098 7.423 0.895 1.00 58.91 85 GLY A CA 1
ATOM 683 C C . GLY A 1 85 ? -22.737 8.579 0.117 1.00 58.91 85 GLY A C 1
ATOM 684 O O . GLY A 1 85 ? -23.033 9.598 0.732 1.00 58.91 85 GLY A O 1
ATOM 685 N N . ASP A 1 86 ? -22.950 8.427 -1.198 1.00 52.41 86 ASP A N 1
ATOM 686 C CA . ASP A 1 86 ? -23.340 9.524 -2.102 1.00 52.41 86 ASP A CA 1
ATOM 687 C C . ASP A 1 86 ? -24.678 9.297 -2.833 1.00 52.41 86 ASP A C 1
ATOM 689 O O . ASP A 1 86 ? -25.272 10.225 -3.374 1.00 52.41 86 ASP A O 1
ATOM 693 N N . SER A 1 87 ? -25.230 8.081 -2.824 1.00 47.22 87 SER A N 1
ATOM 694 C CA . SER A 1 87 ? -26.566 7.843 -3.383 1.00 47.22 87 SER A CA 1
ATOM 695 C C . SER A 1 87 ? -27.257 6.677 -2.691 1.00 47.22 87 SER A C 1
ATOM 697 O O . SER A 1 87 ? -26.752 5.557 -2.633 1.00 47.22 87 SER A O 1
ATOM 699 N N . GLY A 1 88 ? -28.426 6.966 -2.121 1.00 48.88 88 GLY A N 1
ATOM 700 C CA . GLY A 1 88 ? -29.300 5.954 -1.560 1.00 48.88 88 GLY A CA 1
ATOM 701 C C . GLY A 1 88 ? -29.993 5.199 -2.682 1.00 48.88 88 GLY A C 1
ATOM 702 O O . GLY A 1 88 ? -31.031 5.650 -3.151 1.00 48.88 88 GLY A O 1
ATOM 703 N N . ASP A 1 89 ? -29.460 4.045 -3.075 1.00 44.66 89 ASP A N 1
ATOM 704 C CA . ASP A 1 89 ? -30.312 2.993 -3.615 1.00 44.66 89 ASP A CA 1
ATOM 705 C C . ASP A 1 89 ? -29.840 1.583 -3.242 1.00 44.66 89 ASP A C 1
ATOM 707 O O . ASP A 1 89 ? -28.662 1.311 -2.993 1.00 44.66 89 ASP A O 1
ATOM 711 N N . ARG A 1 90 ? -30.851 0.733 -3.093 1.00 55.66 90 ARG A N 1
ATOM 712 C CA . ARG A 1 90 ? -30.885 -0.567 -2.431 1.00 55.66 90 ARG A CA 1
ATOM 713 C C . ARG A 1 90 ? -30.394 -1.692 -3.348 1.00 55.66 90 ARG A C 1
ATOM 715 O O . ARG A 1 90 ? -30.569 -1.643 -4.555 1.00 55.66 90 ARG A O 1
ATOM 722 N N . ASP A 1 91 ? -29.872 -2.734 -2.699 1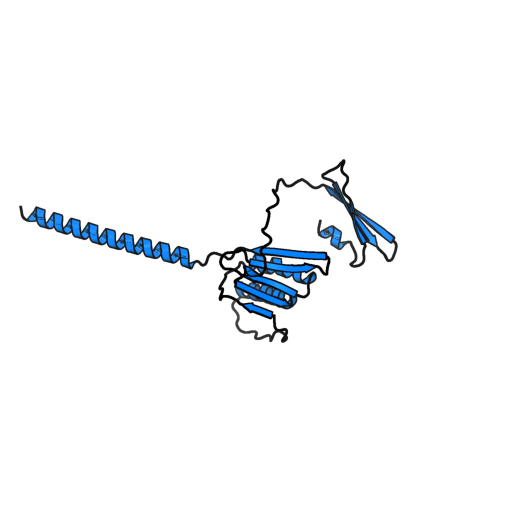.00 50.84 91 ASP A N 1
ATOM 723 C CA . ASP A 1 91 ? -29.660 -4.101 -3.196 1.00 50.84 91 ASP A CA 1
ATOM 724 C C . ASP A 1 91 ? -28.794 -4.297 -4.456 1.00 50.84 91 ASP A C 1
ATOM 726 O O . ASP A 1 91 ? -29.244 -4.190 -5.590 1.00 50.84 91 ASP A O 1
ATOM 730 N N . THR A 1 92 ? -27.560 -4.767 -4.244 1.00 40.06 92 THR A N 1
ATOM 731 C CA . THR A 1 92 ? -26.877 -5.651 -5.205 1.00 40.06 92 THR A CA 1
ATOM 732 C C . THR A 1 92 ? -26.117 -6.734 -4.447 1.00 40.06 92 THR A C 1
ATOM 734 O O . THR A 1 92 ? -24.988 -6.540 -3.975 1.00 40.06 92 THR A O 1
ATOM 737 N N . THR A 1 93 ? -26.752 -7.898 -4.336 1.00 46.50 93 THR A N 1
ATOM 738 C CA . THR A 1 93 ? -26.131 -9.191 -4.039 1.00 46.50 93 THR A CA 1
ATOM 739 C C . THR A 1 93 ? -25.338 -9.667 -5.257 1.00 46.50 93 THR A C 1
ATOM 741 O O . THR A 1 93 ? -25.622 -10.701 -5.851 1.00 46.50 93 THR A O 1
ATOM 744 N N . ASP A 1 94 ? -24.300 -8.919 -5.632 1.00 46.97 94 ASP A N 1
ATOM 745 C CA . ASP A 1 94 ? -23.267 -9.478 -6.497 1.00 46.97 94 ASP A CA 1
ATOM 746 C C . ASP A 1 94 ? -22.458 -10.438 -5.636 1.00 46.97 94 ASP A C 1
ATOM 748 O O . ASP A 1 94 ? -21.619 -10.027 -4.828 1.00 46.97 94 ASP A O 1
ATOM 752 N N . ALA A 1 95 ? -22.782 -11.724 -5.759 1.00 45.44 95 ALA A N 1
ATOM 753 C CA . ALA A 1 95 ? -22.002 -12.805 -5.192 1.00 45.44 95 ALA A CA 1
ATOM 754 C C . ALA A 1 95 ? -20.542 -12.614 -5.619 1.00 45.44 95 ALA A C 1
ATOM 756 O O . ALA A 1 95 ? -20.171 -12.827 -6.775 1.00 45.44 95 ALA A O 1
ATOM 757 N N . LEU A 1 96 ? -19.712 -12.161 -4.676 1.00 52.28 96 LEU A N 1
ATOM 758 C CA . LEU A 1 96 ? -18.271 -12.187 -4.846 1.00 52.28 96 LEU A CA 1
ATOM 759 C C . LEU A 1 96 ? -17.904 -13.657 -5.084 1.00 52.28 96 LEU A C 1
ATOM 761 O O . LEU A 1 96 ? -18.397 -14.506 -4.335 1.00 52.28 96 LEU A O 1
ATOM 765 N N . PRO A 1 97 ? -17.090 -13.971 -6.109 1.00 50.38 97 PRO A N 1
ATOM 766 C CA . PRO A 1 97 ? -16.620 -15.334 -6.319 1.00 50.38 97 PRO A CA 1
ATOM 767 C C . PRO A 1 97 ? -16.077 -15.876 -4.992 1.00 50.38 97 PRO A C 1
ATOM 769 O O . PRO A 1 97 ? -15.513 -15.102 -4.211 1.00 50.38 97 PRO A O 1
ATOM 772 N N . ASP A 1 98 ? -16.334 -17.163 -4.734 1.00 53.50 98 ASP A N 1
ATOM 773 C CA . ASP A 1 98 ? -16.142 -17.912 -3.476 1.00 53.50 98 ASP A CA 1
ATOM 774 C C . ASP A 1 98 ? -14.663 -18.047 -3.060 1.00 53.50 98 ASP A C 1
ATOM 776 O O . ASP A 1 98 ? -14.164 -19.120 -2.735 1.00 53.50 98 ASP A O 1
ATOM 780 N N . ASP A 1 99 ? -13.938 -16.936 -3.084 1.00 59.31 99 ASP A N 1
ATOM 781 C CA . ASP A 1 99 ? -12.580 -16.806 -2.608 1.00 59.31 99 ASP A CA 1
ATOM 782 C C . ASP A 1 99 ? -12.666 -16.392 -1.136 1.00 59.31 99 ASP A C 1
ATOM 784 O O . ASP A 1 99 ? -12.860 -15.219 -0.759 1.00 59.31 99 ASP A O 1
ATOM 788 N N . ARG A 1 100 ? -12.720 -17.428 -0.297 1.00 60.97 100 ARG A N 1
ATOM 789 C CA . ARG A 1 100 ? -12.869 -17.318 1.151 1.00 60.97 100 ARG A CA 1
ATOM 790 C C . ARG A 1 100 ? -11.568 -16.765 1.722 1.00 60.97 100 ARG A C 1
ATOM 792 O O . ARG A 1 100 ? -10.535 -17.421 1.686 1.00 60.97 100 ARG A O 1
ATOM 799 N N . GLY A 1 101 ? -11.634 -15.544 2.250 1.00 71.00 101 GLY A N 1
ATOM 800 C CA . GLY A 1 101 ? -10.543 -14.996 3.045 1.00 71.00 101 GLY A CA 1
ATOM 801 C C . GLY A 1 101 ? -10.309 -15.851 4.291 1.00 71.00 101 GLY A C 1
ATOM 802 O O . GLY A 1 101 ? -11.247 -16.441 4.830 1.00 71.00 101 GLY A O 1
ATOM 803 N N . LEU A 1 102 ? -9.061 -15.921 4.738 1.00 83.06 102 LEU A N 1
ATOM 804 C CA . LEU A 1 102 ? -8.675 -16.581 5.978 1.00 83.06 102 LEU A CA 1
ATOM 805 C C . LEU A 1 102 ? -8.855 -15.578 7.120 1.00 83.06 102 LEU A C 1
ATOM 807 O O . LEU A 1 102 ? -8.314 -14.475 7.061 1.00 83.06 102 LEU A O 1
ATOM 811 N N . ILE A 1 103 ? -9.644 -15.937 8.128 1.00 86.19 103 ILE A N 1
ATOM 812 C CA . ILE A 1 103 ? -9.882 -15.100 9.306 1.00 86.19 103 ILE A CA 1
ATOM 813 C C . ILE A 1 103 ? -9.354 -15.852 10.521 1.00 86.19 103 ILE A C 1
ATOM 815 O O . ILE A 1 103 ? -9.839 -16.935 10.845 1.00 86.19 103 ILE A O 1
ATOM 819 N N . GLU A 1 104 ? -8.376 -15.259 11.191 1.00 86.75 104 GLU A N 1
ATOM 820 C CA . GLU A 1 104 ? -7.855 -15.714 12.474 1.00 86.75 104 GLU A CA 1
ATOM 821 C C . GLU A 1 104 ? -8.307 -14.714 13.538 1.00 86.75 104 GLU A C 1
ATOM 823 O O . GLU A 1 104 ? -7.886 -13.559 13.530 1.00 86.75 104 GLU A O 1
ATOM 828 N N . MET A 1 105 ? -9.204 -15.131 14.434 1.00 86.94 105 MET A N 1
ATOM 829 C CA . MET A 1 105 ? -9.780 -14.262 15.462 1.00 86.94 105 MET A CA 1
ATOM 830 C C . MET A 1 105 ? -9.494 -14.846 16.842 1.00 86.94 105 MET A C 1
ATOM 832 O O . MET A 1 105 ? -9.939 -15.950 17.153 1.00 86.94 105 MET A O 1
ATOM 836 N N . LYS A 1 106 ? -8.733 -14.110 17.653 1.00 87.44 106 LYS A N 1
ATOM 837 C CA . LYS A 1 106 ? -8.474 -14.447 19.059 1.00 87.44 106 LYS A CA 1
ATOM 838 C C . LYS A 1 106 ? -9.517 -13.814 19.965 1.00 87.44 106 LYS A C 1
ATOM 840 O O . LYS A 1 106 ? -10.010 -14.460 20.882 1.00 87.44 106 LYS A O 1
ATOM 845 N N . GLU A 1 107 ? -9.861 -12.566 19.669 1.00 87.50 107 GLU A N 1
ATOM 846 C CA . GLU A 1 107 ? -10.833 -11.774 20.408 1.00 87.50 107 GLU A CA 1
ATOM 847 C C . GLU A 1 107 ? -11.729 -11.008 19.431 1.00 87.50 107 GLU A C 1
ATOM 849 O O . GLU A 1 107 ? -11.323 -10.674 18.315 1.00 87.50 107 GLU A O 1
ATOM 854 N N . MET A 1 108 ? -12.977 -10.772 19.835 1.00 86.88 108 MET A N 1
ATOM 855 C CA . MET A 1 108 ? -13.915 -9.987 19.043 1.00 86.88 108 MET A CA 1
ATOM 856 C C . MET A 1 108 ? -13.503 -8.515 19.069 1.00 86.88 108 MET A C 1
ATOM 858 O O . MET A 1 108 ? -13.315 -7.939 20.133 1.00 86.88 108 MET A O 1
ATOM 862 N N . VAL A 1 109 ? -13.426 -7.895 17.894 1.00 88.50 109 VAL A N 1
ATOM 863 C CA . VAL A 1 109 ? -13.063 -6.484 17.760 1.00 88.50 109 VAL A CA 1
ATOM 864 C C . VAL A 1 109 ? -14.021 -5.786 16.793 1.00 88.50 109 VAL A C 1
ATOM 866 O O . VAL A 1 109 ? -14.381 -6.339 15.753 1.00 88.50 109 VAL A O 1
ATOM 869 N N . SER A 1 110 ? -14.456 -4.575 17.143 1.00 87.50 110 SER A N 1
ATOM 870 C CA . SER A 1 110 ? -15.320 -3.724 16.317 1.00 87.50 110 SER A CA 1
ATOM 871 C C . SER A 1 110 ? -14.688 -2.342 16.202 1.00 87.50 110 SER A C 1
ATOM 873 O O . SER A 1 110 ? -14.554 -1.637 17.198 1.00 87.50 110 SER A O 1
ATOM 875 N N . LEU A 1 111 ? -14.256 -1.969 14.996 1.00 89.38 111 LEU A N 1
ATOM 876 C CA . LEU A 1 111 ? -13.467 -0.760 14.744 1.00 89.38 111 LEU A CA 1
ATOM 877 C C . LEU A 1 111 ? -14.089 0.053 13.613 1.00 89.38 111 LEU A C 1
ATOM 879 O O . LEU A 1 111 ? -14.626 -0.497 12.652 1.00 89.38 111 LEU A O 1
ATOM 883 N N . THR A 1 112 ? -13.969 1.376 13.705 1.00 89.44 112 THR A N 1
ATOM 884 C CA . THR A 1 112 ? -14.431 2.300 12.663 1.00 89.44 112 THR A CA 1
ATOM 885 C C . THR A 1 112 ? -13.239 2.947 11.970 1.00 89.44 112 THR A C 1
ATOM 887 O O . THR A 1 112 ? -12.374 3.515 12.629 1.00 89.44 112 THR A O 1
ATOM 890 N N . PHE A 1 113 ? -13.222 2.940 10.637 1.00 90.50 113 PHE A N 1
ATOM 891 C CA . PHE A 1 113 ? -12.154 3.541 9.833 1.00 90.50 113 PHE A CA 1
ATOM 892 C C . PHE A 1 113 ? -12.698 4.570 8.835 1.00 90.50 113 PHE A C 1
ATOM 894 O O . PHE A 1 113 ? -13.857 4.526 8.425 1.00 90.50 113 PHE A O 1
ATOM 901 N N . ASP A 1 114 ? -11.850 5.517 8.440 1.00 89.75 114 ASP A N 1
ATOM 902 C CA . ASP A 1 114 ? -12.125 6.462 7.355 1.00 89.75 114 ASP A CA 1
ATOM 903 C C . ASP A 1 114 ? -12.001 5.775 5.985 1.00 89.75 114 ASP A C 1
ATOM 905 O O . ASP A 1 114 ? -10.917 5.347 5.574 1.00 89.75 114 ASP A O 1
ATOM 909 N N . LEU A 1 115 ? -13.115 5.706 5.253 1.00 89.44 115 LEU A N 1
ATOM 910 C CA . LEU A 1 115 ? -13.170 5.082 3.930 1.00 89.44 115 LEU A CA 1
ATOM 911 C C . LEU A 1 115 ? -12.256 5.759 2.897 1.00 89.44 115 LEU A C 1
ATOM 913 O O . LEU A 1 115 ? -11.793 5.099 1.968 1.00 89.44 115 LEU A O 1
ATOM 917 N N . ARG A 1 116 ? -11.932 7.049 3.051 1.00 89.44 116 ARG A N 1
ATOM 918 C CA . ARG A 1 116 ? -11.024 7.757 2.132 1.00 89.44 116 ARG A CA 1
ATOM 919 C C . ARG A 1 116 ? -9.612 7.185 2.217 1.00 89.44 116 ARG A C 1
ATOM 921 O O . ARG A 1 116 ? -8.972 6.969 1.188 1.00 89.44 116 ARG A O 1
ATOM 928 N N . CYS A 1 117 ? -9.151 6.893 3.433 1.00 91.25 117 CYS A N 1
ATOM 929 C CA . CYS A 1 117 ? -7.873 6.226 3.666 1.00 91.25 117 CYS A CA 1
ATOM 930 C C . CYS A 1 117 ? -7.904 4.802 3.103 1.00 91.25 117 CYS A C 1
ATOM 932 O O . CYS A 1 117 ? -7.015 4.433 2.339 1.00 91.25 117 CYS A O 1
ATOM 934 N N . MET A 1 118 ? -8.977 4.055 3.374 1.00 91.50 118 MET A N 1
ATOM 935 C CA . MET A 1 118 ? -9.166 2.686 2.876 1.00 91.50 118 MET A CA 1
ATOM 936 C C . MET A 1 118 ? -9.120 2.594 1.344 1.00 91.50 118 MET A C 1
ATOM 938 O O . MET A 1 118 ? -8.441 1.724 0.796 1.00 91.50 118 MET A O 1
ATOM 942 N N . ASN A 1 119 ? -9.767 3.525 0.634 1.00 91.38 119 ASN A N 1
ATOM 943 C CA . ASN A 1 119 ? -9.666 3.618 -0.826 1.00 91.38 119 ASN A CA 1
ATOM 944 C C . ASN A 1 119 ? -8.231 3.869 -1.282 1.00 91.38 119 ASN A C 1
ATOM 946 O O . ASN A 1 119 ? -7.783 3.270 -2.258 1.00 91.38 119 ASN A O 1
ATOM 950 N N . SER A 1 120 ? -7.501 4.742 -0.586 1.00 92.31 120 SER A N 1
ATOM 951 C CA . SER A 1 120 ? -6.096 5.002 -0.900 1.00 92.31 120 SER A CA 1
ATOM 952 C C . SER A 1 120 ? -5.246 3.740 -0.730 1.00 92.31 120 SER A C 1
ATOM 954 O O . SER A 1 120 ? -4.497 3.395 -1.641 1.00 92.31 120 SER A O 1
ATOM 956 N N . PHE A 1 121 ? -5.424 3.004 0.374 1.00 94.50 121 PHE A N 1
ATOM 957 C CA . PHE A 1 121 ? -4.694 1.760 0.651 1.00 94.50 121 PHE A CA 1
ATOM 958 C C . PHE A 1 121 ? -4.994 0.685 -0.393 1.00 94.50 121 PHE A C 1
ATOM 960 O O . PHE A 1 121 ? -4.096 -0.032 -0.823 1.00 94.50 121 PHE A O 1
ATOM 967 N N . SER A 1 122 ? -6.243 0.606 -0.857 1.00 94.25 122 SER A N 1
ATOM 968 C CA . SER A 1 122 ? -6.652 -0.392 -1.846 1.00 94.25 122 SER A CA 1
ATOM 969 C C . SER A 1 122 ? -5.937 -0.273 -3.197 1.00 94.25 122 SER A C 1
ATOM 971 O O . SER A 1 122 ? -5.839 -1.263 -3.922 1.00 94.25 122 SER A O 1
ATOM 973 N N . LYS A 1 123 ? -5.370 0.896 -3.529 1.00 93.75 123 LYS A N 1
ATOM 974 C CA . LYS A 1 123 ? -4.582 1.094 -4.758 1.00 93.75 123 LYS A CA 1
ATOM 975 C C . LYS A 1 123 ? -3.325 0.222 -4.793 1.00 93.75 123 LYS A C 1
ATOM 977 O O . LYS A 1 123 ? -2.855 -0.093 -5.879 1.00 93.75 123 LYS A O 1
ATOM 982 N N . ALA A 1 124 ? -2.826 -0.217 -3.635 1.00 94.25 124 ALA A N 1
ATOM 983 C CA . ALA A 1 124 ? -1.691 -1.132 -3.535 1.00 94.25 124 ALA A CA 1
ATOM 984 C C . ALA A 1 124 ? -2.012 -2.572 -3.973 1.00 94.25 124 ALA A C 1
ATOM 986 O O . ALA A 1 124 ? -1.101 -3.385 -4.079 1.00 94.25 124 ALA A O 1
ATOM 987 N N . SER A 1 125 ? -3.270 -2.898 -4.292 1.00 93.62 125 SER A N 1
ATOM 988 C CA . SER A 1 125 ? -3.641 -4.242 -4.767 1.00 93.62 125 SER A CA 1
ATOM 989 C C . SER A 1 125 ? -2.924 -4.660 -6.053 1.00 93.62 125 SER A C 1
ATOM 991 O O . SER A 1 125 ? -2.832 -5.846 -6.328 1.00 93.62 125 SER A O 1
ATOM 993 N N . VAL A 1 126 ? -2.402 -3.708 -6.836 1.00 91.00 126 VAL A N 1
ATOM 994 C CA . VAL A 1 126 ? -1.578 -4.010 -8.021 1.00 91.00 126 VAL A CA 1
ATOM 995 C C . VAL A 1 126 ? -0.212 -4.610 -7.670 1.00 91.00 126 VAL A C 1
ATOM 997 O O . VAL A 1 126 ? 0.471 -5.113 -8.551 1.00 91.00 126 VAL A O 1
ATOM 1000 N N . LEU A 1 127 ? 0.199 -4.540 -6.400 1.00 91.12 127 LEU A N 1
ATOM 1001 C CA . LEU A 1 127 ? 1.497 -5.022 -5.920 1.00 91.12 127 LEU A CA 1
ATOM 1002 C C . LEU A 1 127 ? 1.437 -6.441 -5.349 1.00 91.12 127 LEU A C 1
ATOM 1004 O O . LEU A 1 127 ? 2.474 -7.079 -5.201 1.00 91.12 127 LEU A O 1
ATOM 1008 N N . SER A 1 128 ? 0.249 -6.909 -4.957 1.00 94.00 128 SER A N 1
ATOM 1009 C CA . SER A 1 128 ? 0.076 -8.187 -4.270 1.00 94.00 128 SER A CA 1
ATOM 1010 C C . SER A 1 128 ? -1.328 -8.730 -4.473 1.00 94.00 128 SER A C 1
ATOM 1012 O O . SER A 1 128 ? -2.298 -7.994 -4.294 1.00 94.00 128 SER A O 1
ATOM 1014 N N . ASP A 1 129 ? -1.451 -10.029 -4.738 1.00 93.00 129 ASP A N 1
ATOM 1015 C CA . ASP A 1 129 ? -2.750 -10.699 -4.878 1.00 93.00 129 ASP A CA 1
ATOM 1016 C C . ASP A 1 129 ? -3.505 -10.814 -3.550 1.00 93.00 129 ASP A C 1
ATOM 1018 O O . ASP A 1 129 ? -4.722 -10.995 -3.540 1.00 93.00 129 ASP A O 1
ATOM 1022 N N . GLN A 1 130 ? -2.807 -10.694 -2.417 1.00 93.00 130 GLN A N 1
ATOM 1023 C CA . GLN A 1 130 ? -3.394 -10.766 -1.082 1.00 93.00 130 GLN A CA 1
ATOM 1024 C C . GLN A 1 130 ? -3.111 -9.503 -0.272 1.00 93.00 130 GLN A C 1
ATOM 1026 O O . GLN A 1 130 ? -2.035 -8.916 -0.347 1.00 93.00 130 GLN A O 1
ATOM 1031 N N . VAL A 1 131 ? -4.079 -9.136 0.565 1.00 95.44 131 VAL A N 1
ATOM 1032 C CA . VAL A 1 131 ? -3.907 -8.167 1.648 1.00 95.44 131 VAL A CA 1
ATOM 1033 C C . VAL A 1 131 ? -4.042 -8.884 2.988 1.00 95.44 131 VAL A C 1
ATOM 1035 O O . VAL A 1 131 ? -4.929 -9.728 3.159 1.00 95.44 131 VAL A O 1
ATOM 1038 N N . THR A 1 132 ? -3.166 -8.549 3.935 1.00 95.12 132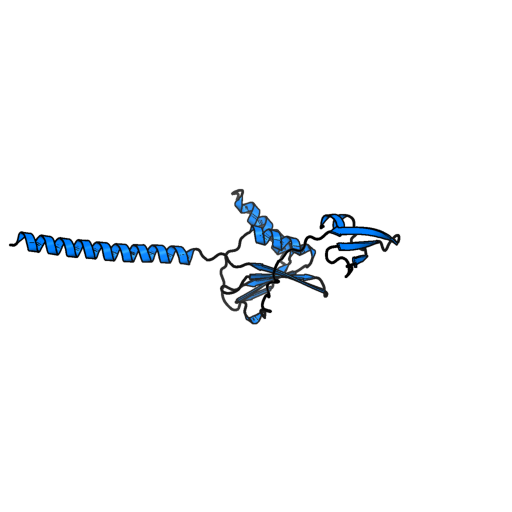 THR A N 1
ATOM 1039 C CA . THR A 1 132 ? -3.278 -8.967 5.340 1.00 95.12 132 THR A CA 1
ATOM 1040 C C . THR A 1 132 ? -3.664 -7.760 6.181 1.00 95.12 132 THR A C 1
ATOM 1042 O O . THR A 1 132 ? -2.983 -6.739 6.146 1.00 95.12 132 THR A O 1
ATOM 1045 N N . ILE A 1 133 ? -4.769 -7.871 6.910 1.00 94.69 133 ILE A N 1
ATOM 1046 C CA . ILE A 1 133 ? -5.334 -6.811 7.738 1.00 94.69 133 ILE A CA 1
ATOM 1047 C C . ILE A 1 133 ? -5.246 -7.255 9.193 1.00 94.69 133 ILE A C 1
ATOM 1049 O O . ILE A 1 133 ? -5.932 -8.197 9.589 1.00 94.69 133 ILE A O 1
ATOM 1053 N N . SER A 1 134 ? -4.423 -6.574 9.978 1.00 93.81 134 SER A N 1
ATOM 1054 C CA . SER A 1 134 ? -4.255 -6.834 11.407 1.00 93.81 134 SER A CA 1
ATOM 1055 C C . SER A 1 134 ? -5.018 -5.782 12.206 1.00 93.81 134 SER A C 1
ATOM 1057 O O . SER A 1 134 ? -4.843 -4.584 11.981 1.00 93.81 134 SER A O 1
ATOM 1059 N N . LEU A 1 135 ? -5.889 -6.227 13.112 1.00 93.19 135 LEU A N 1
ATOM 1060 C CA . LEU A 1 135 ? -6.838 -5.388 13.843 1.00 93.19 135 LEU A CA 1
ATOM 1061 C C . LEU A 1 135 ? -6.641 -5.533 15.354 1.00 93.19 135 LEU A C 1
ATOM 1063 O O . LEU A 1 135 ? -6.465 -6.638 15.873 1.00 93.19 135 LEU A O 1
ATOM 1067 N N . SER A 1 136 ? -6.687 -4.401 16.048 1.00 90.88 136 SER A N 1
ATOM 1068 C CA . SER A 1 136 ? -6.621 -4.293 17.504 1.00 90.88 136 SER A CA 1
ATOM 1069 C C . SER A 1 136 ? -7.402 -3.055 17.944 1.00 90.88 136 SER A C 1
ATOM 1071 O O . SER A 1 136 ? -7.426 -2.054 17.225 1.00 90.88 136 SER A O 1
ATOM 1073 N N . SER A 1 137 ? -8.049 -3.119 19.107 1.00 89.06 137 SER A N 1
ATOM 1074 C CA . SER A 1 137 ? -8.642 -1.952 19.768 1.00 89.06 137 SER A CA 1
ATOM 1075 C C . SER A 1 137 ? -7.602 -1.009 20.374 1.00 89.06 137 SER A C 1
ATOM 1077 O O . SER A 1 137 ? -7.911 0.154 20.608 1.00 89.06 137 SER A O 1
ATOM 1079 N N . GLU A 1 138 ? -6.380 -1.490 20.611 1.00 85.69 138 GLU A N 1
ATOM 1080 C CA . GLU A 1 138 ? -5.323 -0.747 21.311 1.00 85.69 138 GLU A CA 1
ATOM 1081 C C . GLU A 1 138 ? -4.209 -0.258 20.376 1.00 85.69 138 GLU A C 1
ATOM 1083 O O . GLU A 1 138 ? -3.530 0.725 20.668 1.00 85.69 138 GLU A O 1
ATOM 1088 N N . LEU A 1 139 ? -4.020 -0.932 19.239 1.00 87.88 139 LEU A N 1
ATOM 1089 C CA . LEU A 1 139 ? -2.963 -0.632 18.273 1.00 87.88 139 LEU A CA 1
ATOM 1090 C C . LEU A 1 139 ? -3.544 -0.089 16.959 1.00 87.88 139 LEU A C 1
ATOM 1092 O O . LEU A 1 139 ? -4.681 -0.410 16.602 1.00 87.88 139 LEU A O 1
ATOM 1096 N N . PRO A 1 140 ? -2.766 0.689 16.182 1.00 90.38 140 PRO A N 1
ATOM 1097 C CA . PRO A 1 140 ? -3.135 1.012 14.812 1.00 90.38 140 PRO A CA 1
ATOM 1098 C C . PRO A 1 140 ? -3.411 -0.261 14.006 1.00 90.38 140 PRO A C 1
ATOM 1100 O O . PRO A 1 140 ? -2.636 -1.216 14.048 1.00 90.38 140 PRO A O 1
ATOM 1103 N N . ALA A 1 141 ? -4.482 -0.255 13.219 1.00 91.62 141 ALA A N 1
ATOM 1104 C CA . ALA A 1 141 ? -4.715 -1.302 12.241 1.00 91.62 141 ALA A CA 1
ATOM 1105 C C . ALA A 1 141 ? -3.632 -1.266 11.160 1.00 91.62 141 ALA A C 1
ATOM 1107 O O . ALA A 1 141 ? -3.209 -0.187 10.730 1.00 91.62 141 ALA A O 1
ATOM 1108 N N . VAL A 1 142 ? -3.222 -2.446 10.699 1.00 93.88 142 VAL A N 1
ATOM 1109 C CA . VAL A 1 142 ? -2.159 -2.602 9.700 1.00 93.88 142 VAL A CA 1
ATOM 1110 C C . VAL A 1 142 ? -2.709 -3.278 8.459 1.00 93.88 142 VAL A C 1
ATOM 1112 O O . VAL A 1 142 ? -3.290 -4.355 8.549 1.00 93.88 142 VAL A O 1
ATOM 1115 N N . PHE A 1 143 ? -2.487 -2.663 7.299 1.00 95.00 143 PHE A N 1
ATOM 1116 C CA . PHE A 1 143 ? -2.814 -3.217 5.986 1.00 95.00 143 PHE A CA 1
ATOM 1117 C C . PHE A 1 143 ? -1.515 -3.523 5.249 1.00 95.00 143 PHE A C 1
ATOM 1119 O O . PHE A 1 143 ? -0.829 -2.605 4.798 1.00 95.00 143 PHE A O 1
ATOM 1126 N N . GLU A 1 144 ? -1.173 -4.802 5.147 1.00 95.31 144 GLU A N 1
ATOM 1127 C CA . GLU A 1 144 ? 0.063 -5.279 4.534 1.00 95.31 144 GLU A CA 1
ATOM 1128 C C . GLU A 1 144 ? -0.188 -5.856 3.137 1.00 95.31 144 GLU A C 1
ATOM 1130 O O . GLU A 1 144 ? -1.029 -6.742 2.958 1.00 95.31 144 GLU A O 1
ATOM 1135 N N . TYR A 1 145 ? 0.610 -5.394 2.174 1.00 96.12 145 TYR A N 1
ATOM 1136 C CA . TYR A 1 145 ? 0.737 -5.947 0.828 1.00 96.12 145 TYR A CA 1
ATOM 1137 C C . TYR A 1 145 ? 2.177 -6.412 0.636 1.00 96.12 145 TYR A C 1
ATOM 1139 O O . TYR A 1 145 ? 3.105 -5.610 0.755 1.00 96.12 145 TYR A O 1
ATOM 1147 N N . LYS A 1 146 ? 2.382 -7.694 0.335 1.00 93.44 146 LYS A N 1
ATOM 1148 C CA . LYS A 1 146 ? 3.724 -8.229 0.070 1.00 93.44 146 LYS A CA 1
ATOM 1149 C C . LYS A 1 146 ? 4.142 -7.907 -1.358 1.00 93.44 146 LYS A C 1
ATOM 1151 O O . LYS A 1 146 ? 3.390 -8.210 -2.281 1.00 93.44 146 LYS A O 1
ATOM 1156 N N . ILE A 1 147 ? 5.333 -7.342 -1.530 1.00 92.12 147 ILE A N 1
ATOM 1157 C CA . ILE A 1 147 ? 5.943 -7.101 -2.839 1.00 92.12 147 ILE A CA 1
ATOM 1158 C C . ILE A 1 147 ? 6.843 -8.296 -3.151 1.00 92.12 147 ILE A C 1
ATOM 1160 O O . ILE A 1 147 ? 8.016 -8.304 -2.771 1.00 92.12 147 ILE A O 1
ATOM 1164 N N . ALA A 1 148 ? 6.278 -9.308 -3.817 1.00 85.88 148 ALA A N 1
ATOM 1165 C CA . ALA A 1 148 ? 6.971 -10.554 -4.157 1.00 85.88 148 ALA A CA 1
ATOM 1166 C C . ALA A 1 148 ? 7.819 -11.078 -2.972 1.00 85.88 148 ALA A C 1
ATOM 1168 O O . ALA A 1 148 ? 7.299 -11.236 -1.867 1.00 85.88 148 ALA A O 1
ATOM 1169 N N . GLU A 1 149 ? 9.119 -11.300 -3.186 1.00 85.81 149 GLU A N 1
ATOM 1170 C CA . GLU A 1 149 ? 10.089 -11.679 -2.147 1.00 85.81 149 GLU A CA 1
ATOM 1171 C C . GLU A 1 149 ? 10.947 -10.496 -1.655 1.00 85.81 149 GLU A C 1
ATOM 1173 O O . GLU A 1 149 ? 11.826 -10.674 -0.817 1.00 85.81 149 GLU A O 1
ATOM 1178 N N . MET A 1 150 ? 10.702 -9.279 -2.157 1.00 88.69 150 MET A N 1
ATOM 1179 C CA . MET A 1 150 ? 11.542 -8.102 -1.891 1.00 88.69 150 MET A CA 1
ATOM 1180 C C . MET A 1 150 ? 11.152 -7.349 -0.616 1.00 88.69 150 MET A C 1
ATOM 1182 O O . MET A 1 150 ? 11.972 -6.625 -0.055 1.00 88.69 150 MET A O 1
ATOM 1186 N N . GLY A 1 151 ? 9.908 -7.489 -0.155 1.00 91.06 151 GLY A N 1
ATOM 1187 C CA . GLY A 1 151 ? 9.448 -6.822 1.060 1.00 91.06 151 GLY A CA 1
ATOM 1188 C C . GLY A 1 151 ? 7.939 -6.638 1.109 1.00 91.06 151 GLY A C 1
ATOM 1189 O O . GLY A 1 151 ? 7.169 -7.472 0.631 1.00 91.06 151 GLY A O 1
ATOM 1190 N N . TYR A 1 152 ? 7.501 -5.536 1.711 1.00 93.19 152 TYR A N 1
ATOM 1191 C CA . TYR A 1 152 ? 6.089 -5.218 1.891 1.00 93.19 152 TYR A CA 1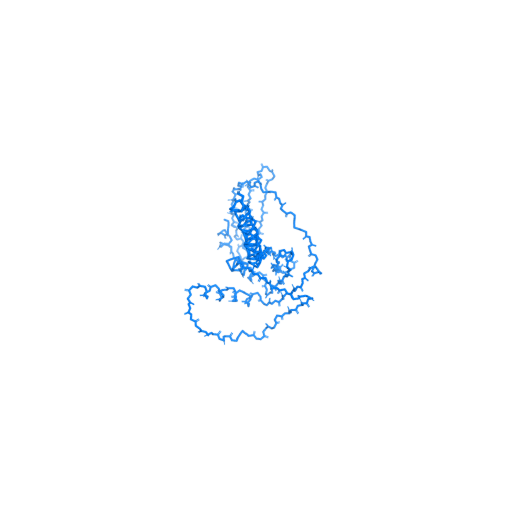
ATOM 1192 C C . TYR A 1 152 ? 5.836 -3.710 1.894 1.00 93.19 152 TYR A C 1
ATOM 1194 O O . TYR A 1 152 ? 6.709 -2.914 2.236 1.00 93.19 152 TYR A O 1
ATOM 1202 N N . ILE A 1 153 ? 4.597 -3.329 1.589 1.00 93.19 153 ILE A N 1
ATOM 1203 C CA . ILE A 1 153 ? 4.036 -2.024 1.943 1.00 93.19 153 ILE A CA 1
ATOM 1204 C C . ILE A 1 153 ? 3.047 -2.234 3.080 1.00 93.19 153 ILE A C 1
ATOM 1206 O O . ILE A 1 153 ? 2.150 -3.072 2.976 1.00 93.19 153 ILE A O 1
ATOM 1210 N N . ARG A 1 154 ? 3.199 -1.452 4.151 1.00 93.50 154 ARG A N 1
ATOM 1211 C CA . ARG A 1 154 ? 2.279 -1.434 5.290 1.00 93.50 154 ARG A CA 1
ATOM 1212 C C . ARG A 1 154 ? 1.669 -0.054 5.453 1.00 93.50 154 ARG A C 1
ATOM 1214 O O . ARG A 1 154 ? 2.388 0.936 5.571 1.00 93.50 154 ARG A O 1
ATOM 1221 N N . TYR A 1 155 ? 0.345 -0.004 5.497 1.00 94.38 155 TYR A N 1
ATOM 1222 C CA . TYR A 1 155 ? -0.393 1.188 5.896 1.00 94.38 155 TYR A CA 1
ATOM 1223 C C . TYR A 1 155 ? -0.864 1.031 7.336 1.00 94.38 155 TYR A C 1
ATOM 1225 O O . TYR A 1 155 ? -1.476 0.019 7.671 1.00 94.38 155 TYR A O 1
ATOM 1233 N N . TYR A 1 156 ? -0.599 2.043 8.158 1.00 92.44 156 TYR A N 1
ATOM 1234 C CA . TYR A 1 156 ? -1.000 2.090 9.561 1.00 92.44 156 TYR A CA 1
ATOM 1235 C C . TYR A 1 156 ? -2.135 3.091 9.727 1.00 92.44 156 TYR A C 1
ATOM 1237 O O . TYR A 1 156 ? -2.059 4.217 9.229 1.00 92.44 156 TYR A O 1
ATOM 1245 N N . MET A 1 157 ? -3.195 2.686 10.419 1.00 91.25 157 MET A N 1
ATOM 1246 C CA . MET A 1 157 ? -4.364 3.527 10.622 1.00 91.25 157 MET A CA 1
ATOM 1247 C C . MET A 1 157 ? -4.940 3.335 12.016 1.00 91.25 157 MET A C 1
ATOM 1249 O O . MET A 1 157 ? -5.381 2.246 12.373 1.00 91.25 157 MET A O 1
ATOM 1253 N N . LEU A 1 158 ? -4.989 4.413 12.793 1.00 89.81 158 LEU A N 1
ATOM 1254 C CA . LEU A 1 158 ? -5.698 4.399 14.066 1.00 89.81 158 LEU A CA 1
ATOM 1255 C C . LEU A 1 158 ? -7.206 4.232 13.819 1.00 89.81 158 LEU A C 1
ATOM 1257 O O . LEU A 1 158 ? -7.763 4.936 12.963 1.00 89.81 158 LEU A O 1
ATOM 1261 N N . PRO A 1 159 ? -7.880 3.335 14.557 1.00 85.94 159 PRO A N 1
ATOM 1262 C CA . PRO A 1 159 ? -9.331 3.315 14.605 1.00 85.94 159 PRO A CA 1
ATOM 1263 C C . PRO A 1 159 ? -9.851 4.696 15.006 1.00 85.94 159 PRO A C 1
ATOM 1265 O O . PRO A 1 159 ? -9.280 5.374 15.863 1.00 85.94 159 PRO A O 1
ATOM 1268 N N . ARG A 1 160 ? -10.945 5.144 14.392 1.00 82.44 160 ARG A N 1
ATOM 1269 C CA . ARG A 1 160 ? -11.662 6.306 14.917 1.00 82.44 160 ARG A CA 1
ATOM 1270 C C . ARG A 1 160 ? -12.198 5.899 16.283 1.00 82.44 160 ARG A C 1
ATOM 1272 O O . ARG A 1 160 ? -12.863 4.868 16.369 1.00 82.44 160 ARG A O 1
ATOM 1279 N N . MET A 1 161 ? -11.919 6.714 17.300 1.00 66.69 161 MET A N 1
ATOM 1280 C CA . MET A 1 161 ? -12.487 6.559 18.640 1.00 66.69 161 MET A CA 1
ATOM 1281 C C . MET A 1 161 ? -13.981 6.248 18.501 1.00 66.69 161 MET A C 1
ATOM 1283 O O . MET A 1 161 ? -14.700 6.972 17.794 1.00 66.69 161 MET A O 1
ATOM 1287 N N . ALA A 1 162 ? -14.442 5.159 19.114 1.00 54.94 162 ALA A N 1
ATOM 1288 C CA . ALA A 1 162 ? -15.868 4.912 19.215 1.00 54.94 162 ALA A CA 1
ATOM 1289 C C . ALA A 1 162 ? -16.469 6.132 19.922 1.00 54.94 162 ALA A C 1
ATOM 1291 O O . ALA A 1 162 ? -16.037 6.511 21.007 1.00 54.94 162 ALA A O 1
ATOM 1292 N N . LYS A 1 163 ? -17.457 6.785 19.304 1.00 46.84 163 LYS A N 1
ATOM 1293 C CA . LYS A 1 163 ? -18.146 7.951 19.890 1.00 46.84 163 LYS A CA 1
ATOM 1294 C C . LYS A 1 163 ? -18.834 7.651 21.236 1.00 46.84 163 LYS A C 1
ATOM 1296 O O . LYS A 1 163 ? -19.396 8.557 21.838 1.00 46.84 163 LYS A O 1
ATOM 1301 N N . GLU A 1 164 ? -18.779 6.406 21.695 1.00 47.28 164 GLU A N 1
ATOM 1302 C CA . GLU A 1 164 ? -19.349 5.924 22.948 1.00 47.28 164 GLU A CA 1
ATOM 1303 C C . GLU A 1 164 ? -18.659 6.521 24.187 1.00 47.28 164 GLU A C 1
ATOM 1305 O O . GLU A 1 164 ? -19.326 6.716 25.199 1.00 47.28 164 GLU A O 1
ATOM 1310 N N . GLU A 1 165 ? -17.384 6.925 24.112 1.00 48.53 165 GLU A N 1
ATOM 1311 C CA . GLU A 1 165 ? -16.703 7.569 25.252 1.00 48.53 165 GLU A CA 1
ATOM 1312 C C . GLU A 1 165 ? -17.181 9.016 25.482 1.00 48.53 165 GLU A C 1
ATOM 1314 O O . GLU A 1 165 ? -17.468 9.405 26.611 1.00 48.53 165 GLU A O 1
ATOM 1319 N N . MET A 1 166 ? -17.383 9.801 24.416 1.00 47.09 166 MET A N 1
ATOM 1320 C CA . MET A 1 166 ? -17.786 11.214 24.546 1.00 47.09 166 MET A CA 1
ATOM 1321 C C . MET A 1 166 ? -19.262 11.406 24.927 1.00 47.09 166 MET A C 1
ATOM 1323 O O . MET A 1 166 ? -19.623 12.437 25.495 1.00 47.09 166 MET A O 1
ATOM 1327 N N . GLN A 1 167 ? -20.132 10.449 24.591 1.00 47.03 167 GLN A N 1
ATOM 1328 C CA . GLN A 1 167 ? -21.548 10.498 24.975 1.00 47.03 167 GLN A CA 1
ATOM 1329 C C . GLN A 1 167 ? -21.761 10.082 26.434 1.00 47.03 167 GLN A C 1
ATOM 1331 O O . GLN A 1 167 ? -22.543 10.728 27.128 1.00 47.03 167 GLN A O 1
ATOM 1336 N N . ASN A 1 168 ? -21.017 9.085 26.922 1.00 53.44 168 ASN A N 1
ATOM 1337 C CA . ASN A 1 168 ? -21.119 8.647 28.314 1.00 53.44 168 ASN A CA 1
ATOM 1338 C C . ASN A 1 168 ? -20.595 9.705 29.300 1.00 53.44 168 ASN A C 1
ATOM 1340 O O . ASN A 1 168 ? -21.270 9.983 30.289 1.00 53.44 168 ASN A O 1
ATOM 1344 N N . GLU A 1 169 ? -19.471 10.372 29.006 1.00 57.59 169 GLU A N 1
ATOM 1345 C CA . GLU A 1 169 ? -18.961 11.465 29.856 1.00 57.59 169 GLU A CA 1
ATOM 1346 C C . GLU A 1 169 ? -19.919 12.669 29.908 1.00 57.59 169 GLU A C 1
ATOM 1348 O O . GLU A 1 169 ? -20.129 13.272 30.965 1.00 57.59 169 GLU A O 1
ATOM 1353 N N . GLY A 1 170 ? -20.537 13.013 28.772 1.00 60.06 170 GLY A N 1
ATOM 1354 C CA . GLY A 1 170 ? -21.511 14.102 28.688 1.00 60.06 170 GLY A CA 1
ATOM 1355 C C . GLY A 1 170 ? -22.794 13.820 29.473 1.00 60.06 170 GLY A C 1
ATOM 1356 O O . GLY A 1 170 ? -23.313 14.714 30.147 1.00 60.06 170 GLY A O 1
ATOM 1357 N N . ASP A 1 171 ? -23.287 12.583 29.425 1.00 68.56 171 ASP A N 1
ATOM 1358 C CA . ASP A 1 171 ? -24.479 12.157 30.158 1.00 68.56 171 ASP A CA 1
ATOM 1359 C C . ASP A 1 171 ? -24.217 12.037 31.669 1.00 68.56 171 ASP A C 1
ATOM 1361 O O . ASP A 1 171 ? -25.089 12.374 32.475 1.00 68.56 171 ASP A O 1
ATOM 1365 N N . GLU A 1 172 ? -23.016 11.617 32.075 1.00 70.94 172 GLU A N 1
ATOM 1366 C CA . GLU A 1 172 ? -22.616 11.520 33.482 1.00 70.94 172 GLU A CA 1
ATOM 1367 C C . GLU A 1 172 ? -22.437 12.903 34.125 1.00 70.94 172 GLU A C 1
ATOM 1369 O O . GLU A 1 172 ? -23.020 13.165 35.181 1.00 70.94 172 GLU A O 1
ATOM 1374 N N . MET A 1 173 ? -21.770 13.848 33.446 1.00 68.44 173 MET A N 1
ATOM 1375 C CA . MET A 1 173 ? -21.701 15.242 33.912 1.00 68.44 173 MET A CA 1
ATOM 1376 C C . MET A 1 173 ? -23.087 15.885 34.038 1.00 68.44 173 MET A C 1
ATOM 1378 O O . MET A 1 173 ? -23.339 16.633 34.984 1.00 68.44 173 MET A O 1
ATOM 1382 N N . GLN A 1 174 ? -24.007 15.602 33.110 1.00 72.56 174 GLN A N 1
ATOM 1383 C CA . GLN A 1 174 ? -25.375 16.124 33.181 1.00 72.56 174 GLN A CA 1
ATOM 1384 C C . GLN A 1 174 ? -26.189 15.517 34.329 1.00 72.56 174 GLN A C 1
ATOM 1386 O O . GLN A 1 174 ? -27.075 16.193 34.861 1.00 72.56 174 GLN A O 1
ATOM 1391 N N . ARG A 1 175 ? -25.918 14.264 34.719 1.00 77.81 175 ARG A N 1
ATOM 1392 C CA . ARG A 1 175 ? -26.538 13.637 35.897 1.00 77.81 175 ARG A CA 1
ATOM 1393 C C . ARG A 1 175 ? -26.017 14.254 37.189 1.00 77.81 175 ARG A C 1
ATOM 1395 O O . ARG A 1 175 ? -26.836 14.705 37.985 1.00 77.81 175 ARG A O 1
ATOM 1402 N N . ILE A 1 176 ? -24.698 14.380 37.332 1.00 79.38 176 ILE A N 1
ATOM 1403 C CA . ILE A 1 176 ? -24.065 14.986 38.515 1.00 79.38 176 ILE A CA 1
ATOM 1404 C C . ILE A 1 176 ? -24.535 16.437 38.688 1.00 79.38 176 ILE A C 1
ATOM 1406 O O . ILE A 1 176 ? -24.994 16.823 39.759 1.00 79.38 176 ILE A O 1
ATOM 1410 N N . ALA A 1 177 ? -24.554 17.226 37.607 1.00 80.69 177 ALA A N 1
ATOM 1411 C CA . ALA A 1 177 ? -25.022 18.611 37.660 1.00 80.69 177 ALA A CA 1
ATOM 1412 C C . ALA A 1 177 ? -26.517 18.744 38.017 1.00 80.69 177 ALA A C 1
ATOM 1414 O O . ALA A 1 177 ? -26.928 19.750 38.599 1.00 80.69 177 ALA A O 1
ATOM 1415 N N . LYS A 1 178 ? -27.355 17.755 37.668 1.00 83.31 178 LYS A N 1
ATOM 1416 C CA . LYS A 1 178 ? -28.774 17.734 38.062 1.00 83.31 178 LYS A CA 1
ATOM 1417 C C . LYS A 1 178 ? -28.960 17.384 39.535 1.00 83.31 178 LYS A C 1
ATOM 1419 O O . LYS A 1 178 ? -29.818 17.989 40.175 1.00 83.31 178 LYS A O 1
ATOM 1424 N N . GLU A 1 179 ? -28.181 16.441 40.055 1.00 80.31 179 GLU A N 1
ATOM 1425 C CA . GLU A 1 179 ? -28.223 16.047 41.468 1.00 80.31 179 GLU A CA 1
ATOM 1426 C C . GLU A 1 179 ? -27.752 17.191 42.372 1.00 80.31 179 GLU A C 1
ATOM 1428 O O . GLU A 1 179 ? -28.483 17.576 43.287 1.00 80.31 179 GLU A O 1
ATOM 1433 N N . ASP A 1 180 ? -26.630 17.836 42.034 1.00 83.94 180 ASP A N 1
ATOM 1434 C CA . ASP A 1 180 ? -26.130 19.008 42.764 1.00 83.94 180 ASP A CA 1
ATOM 1435 C C . ASP A 1 180 ? -27.148 20.155 42.763 1.00 83.94 180 ASP A C 1
ATOM 1437 O O . ASP A 1 180 ? -27.392 20.790 43.791 1.00 83.94 180 ASP A O 1
ATOM 1441 N N . LYS A 1 181 ? -27.807 20.405 41.624 1.00 82.75 181 LYS A N 1
ATOM 1442 C CA . LYS A 1 181 ? -28.813 21.468 41.523 1.00 82.75 181 LYS A CA 1
ATOM 1443 C C . LYS A 1 181 ? -30.056 21.183 42.375 1.00 82.75 181 LYS A C 1
ATOM 1445 O O . LYS A 1 181 ? -30.533 22.091 43.051 1.00 82.75 181 LYS A O 1
ATOM 1450 N N . MET A 1 182 ? -30.560 19.943 42.385 1.00 78.38 182 MET A N 1
ATOM 1451 C CA . MET A 1 182 ? -31.686 19.561 43.253 1.00 78.38 182 MET A CA 1
ATOM 1452 C C . MET A 1 182 ? -31.326 19.658 44.737 1.00 78.38 182 MET A C 1
ATOM 1454 O O . MET A 1 182 ? -32.178 20.019 45.549 1.00 78.38 182 MET A O 1
ATOM 1458 N N . GLN A 1 183 ? -30.078 19.359 45.096 1.00 80.38 183 GLN A N 1
ATOM 1459 C CA . GLN A 1 183 ? -29.621 19.433 46.478 1.00 80.38 183 GLN A CA 1
ATOM 1460 C C . GLN A 1 183 ? -29.496 20.885 46.961 1.00 80.38 183 GLN A C 1
ATOM 1462 O O . GLN A 1 183 ? -29.968 21.208 48.049 1.00 80.38 183 GLN A O 1
ATOM 1467 N N . ILE A 1 184 ? -28.961 21.778 46.120 1.00 80.69 184 ILE A N 1
ATOM 1468 C CA . ILE A 1 184 ? -28.868 23.216 46.416 1.00 80.69 184 ILE A CA 1
ATOM 1469 C C . ILE A 1 184 ? -30.264 23.838 46.572 1.00 80.69 184 ILE A C 1
ATOM 1471 O O . ILE A 1 184 ? -30.511 24.536 47.555 1.00 80.69 184 ILE A O 1
ATOM 1475 N N . GLU A 1 185 ? -31.196 23.551 45.655 1.00 81.56 185 GLU A N 1
ATOM 1476 C CA . GLU A 1 185 ? -32.578 24.056 45.739 1.00 81.56 185 GLU A CA 1
ATOM 1477 C C . GLU A 1 185 ? -33.317 23.508 46.977 1.00 81.56 185 GLU A C 1
ATOM 1479 O O . GLU A 1 185 ? -34.083 24.226 47.629 1.00 81.56 185 GLU A O 1
ATOM 1484 N N . GLY A 1 186 ? -33.066 22.245 47.341 1.00 78.94 186 GLY A N 1
ATOM 1485 C CA . GLY A 1 186 ? -33.609 21.627 48.551 1.00 78.94 186 GLY A CA 1
ATOM 1486 C C . GLY A 1 186 ? -33.103 22.284 49.839 1.00 78.94 186 GLY A C 1
ATOM 1487 O O . GLY A 1 186 ? -33.898 22.561 50.744 1.00 78.94 186 GLY A O 1
ATOM 1488 N N . ASP A 1 187 ? -31.806 22.580 49.911 1.00 82.81 187 ASP A N 1
ATOM 1489 C CA . ASP A 1 187 ? -31.186 23.252 51.056 1.00 82.81 187 ASP A CA 1
ATOM 1490 C C . ASP A 1 187 ? -31.643 24.715 51.184 1.00 82.81 187 ASP A C 1
ATOM 1492 O O . ASP A 1 187 ? -31.844 25.213 52.297 1.00 82.81 187 ASP A O 1
ATOM 1496 N N . GLU A 1 188 ? -31.865 25.402 50.061 1.00 82.12 188 GLU A N 1
ATOM 1497 C CA . GLU A 1 188 ? -32.355 26.783 50.027 1.00 82.12 188 GLU A CA 1
ATOM 1498 C C . GLU A 1 188 ? -33.811 26.883 50.512 1.00 82.12 188 GLU A C 1
ATOM 1500 O O . GLU A 1 188 ? -34.115 27.698 51.389 1.00 82.12 188 GLU A O 1
ATOM 1505 N N . MET A 1 189 ? -34.696 25.980 50.068 1.00 76.81 189 MET A N 1
ATOM 1506 C CA . MET A 1 189 ? -36.078 25.923 50.568 1.00 76.81 189 MET A CA 1
ATOM 1507 C C . MET A 1 189 ? -36.159 25.641 52.075 1.00 76.81 189 MET A C 1
ATOM 1509 O O . MET A 1 189 ? -37.014 26.200 52.767 1.00 76.81 189 MET A O 1
ATOM 1513 N N . GLN A 1 190 ? -35.264 24.812 52.619 1.00 75.38 190 GLN A N 1
ATOM 1514 C CA . GLN A 1 190 ? -35.222 24.551 54.062 1.00 75.38 190 GLN A CA 1
ATOM 1515 C C . GLN A 1 190 ? -34.698 25.736 54.881 1.00 75.38 190 GLN A C 1
ATOM 1517 O O . GLN A 1 190 ? -35.077 25.875 56.048 1.00 75.38 190 GLN A O 1
ATOM 1522 N N . ARG A 1 191 ? -33.835 26.583 54.305 1.00 77.06 191 ARG A N 1
ATOM 1523 C CA . ARG A 1 191 ? -33.382 27.826 54.948 1.00 77.06 191 ARG A CA 1
ATOM 1524 C C . ARG A 1 191 ? -34.499 28.862 54.998 1.00 77.06 191 ARG A C 1
ATOM 1526 O O . ARG A 1 191 ? -34.795 29.349 56.085 1.00 77.06 191 ARG A O 1
ATOM 1533 N N . ILE A 1 192 ? -35.181 29.097 53.877 1.00 75.50 192 ILE A N 1
ATOM 1534 C CA . ILE A 1 192 ? -36.293 30.058 53.789 1.00 75.50 192 ILE A CA 1
ATOM 1535 C C . ILE A 1 192 ? -37.423 29.667 54.759 1.00 75.50 192 ILE A C 1
ATOM 1537 O O . ILE A 1 192 ? -37.909 30.492 55.528 1.00 75.50 192 ILE A O 1
ATOM 1541 N N . ALA A 1 193 ? -37.769 28.376 54.837 1.00 74.31 193 ALA A N 1
ATOM 1542 C CA . ALA A 1 193 ? -38.796 27.888 55.762 1.00 74.31 193 ALA A CA 1
ATOM 1543 C C . ALA A 1 193 ? -38.424 28.009 57.258 1.00 74.31 193 ALA A C 1
ATOM 1545 O O . ALA A 1 193 ? -39.303 27.917 58.121 1.00 74.31 193 ALA A O 1
ATOM 1546 N N . LYS A 1 194 ? -37.133 28.168 57.587 1.00 75.00 194 LYS A N 1
ATOM 1547 C CA . LYS A 1 194 ? -36.665 28.428 58.959 1.00 75.00 194 LYS A CA 1
ATOM 1548 C C . LYS A 1 194 ? -36.639 29.920 59.292 1.00 75.00 194 LYS A C 1
ATOM 1550 O O . LYS A 1 194 ? -36.827 30.246 60.459 1.00 75.00 194 LYS A O 1
ATOM 1555 N N . GLU A 1 195 ? -36.448 30.793 58.306 1.00 70.75 195 GLU A N 1
ATOM 1556 C CA . GLU A 1 195 ? -36.475 32.251 58.491 1.00 70.75 195 GLU A CA 1
ATOM 1557 C C . GLU A 1 195 ? -37.904 32.792 58.662 1.00 70.75 195 GLU A C 1
ATOM 1559 O O . GLU A 1 195 ? -38.112 33.660 59.500 1.00 70.75 195 GLU A O 1
ATOM 1564 N N . ASP A 1 196 ? -38.910 32.200 58.005 1.00 66.81 196 ASP A N 1
ATOM 1565 C CA . ASP A 1 196 ? -40.330 32.588 58.158 1.00 66.81 196 ASP A CA 1
ATOM 1566 C C . ASP A 1 196 ? -40.973 32.170 59.504 1.00 66.81 196 ASP A C 1
ATOM 1568 O O . ASP A 1 196 ? -42.128 32.499 59.786 1.00 66.81 196 ASP A O 1
ATOM 1572 N N . LYS A 1 197 ? -40.261 31.406 60.344 1.00 62.84 197 LYS A N 1
ATOM 1573 C CA . LYS A 1 197 ? -40.738 30.935 61.661 1.00 62.84 197 LYS A CA 1
ATOM 1574 C C . LYS A 1 197 ? -40.156 31.705 62.855 1.00 62.84 197 LYS A C 1
ATOM 1576 O O . LYS A 1 197 ? -40.374 31.272 63.991 1.00 62.84 197 LYS A O 1
ATOM 1581 N N . MET A 1 198 ? -39.445 32.809 62.619 1.00 52.97 198 MET A N 1
ATOM 1582 C CA . MET A 1 198 ? -38.875 33.685 63.652 1.00 52.97 198 MET A CA 1
ATOM 1583 C C . MET A 1 198 ? -39.478 35.088 63.580 1.00 52.97 198 MET A C 1
ATOM 1585 O O . MET A 1 198 ? -39.700 35.666 64.667 1.00 52.97 198 MET A O 1
#

pLDDT: mean 80.62, std 14.47, range [40.06, 96.12]

InterPro domains:
  IPR000730 Proliferating cell nuclear antigen, PCNA [PTHR11352] (96-168)
  IPR022649 Proliferating cell nuclear antigen, PCNA, C-terminal [PF02747] (61-87)
  IPR022649 Proliferating cell nuclear antigen, PCNA, C-terminal [PF02747] (97-159)
  IPR046938 DNA clamp superfamily [SSF55979] (55-161)